Protein AF-A0A0X8D3V8-F1 (afdb_monomer)

Structure (mmCIF, N/CA/C/O backbone):
data_AF-A0A0X8D3V8-F1
#
_entry.id   AF-A0A0X8D3V8-F1
#
loop_
_atom_site.group_PDB
_atom_site.id
_atom_site.type_symbol
_atom_site.label_atom_id
_atom_site.label_alt_id
_atom_site.label_comp_id
_atom_site.label_asym_id
_atom_site.label_entity_id
_atom_site.label_seq_id
_atom_site.pdbx_PDB_ins_code
_atom_site.Cartn_x
_atom_site.Cartn_y
_atom_site.Cartn_z
_atom_site.occupancy
_atom_site.B_iso_or_equiv
_atom_site.auth_seq_id
_atom_site.auth_comp_id
_atom_site.auth_asym_id
_atom_site.auth_atom_id
_atom_site.pdbx_PDB_model_num
ATOM 1 N N . MET A 1 1 ? 23.976 -10.012 -50.013 1.00 53.53 1 MET A N 1
ATOM 2 C CA . MET A 1 1 ? 23.748 -9.109 -48.867 1.00 53.53 1 MET A CA 1
ATOM 3 C C . MET A 1 1 ? 24.369 -9.794 -47.676 1.00 53.53 1 MET A C 1
ATOM 5 O O . MET A 1 1 ? 24.009 -10.936 -47.422 1.00 53.53 1 MET A O 1
ATOM 9 N N . ASP A 1 2 ? 25.338 -9.154 -47.035 1.00 79.25 2 ASP A N 1
ATOM 10 C CA . ASP A 1 2 ? 26.117 -9.790 -45.971 1.00 79.25 2 ASP A CA 1
ATOM 11 C C . ASP A 1 2 ? 25.277 -9.970 -44.706 1.00 79.25 2 ASP A C 1
ATOM 13 O O . ASP A 1 2 ? 24.522 -9.069 -44.328 1.00 79.25 2 ASP A O 1
ATOM 17 N N . SER A 1 3 ? 25.405 -11.138 -44.074 1.00 85.75 3 SER A N 1
ATOM 18 C CA . SER A 1 3 ? 24.844 -11.406 -42.751 1.00 85.75 3 SER A CA 1
ATOM 19 C C . SER A 1 3 ? 25.496 -10.490 -41.716 1.00 85.75 3 SER A C 1
ATOM 21 O O . SER A 1 3 ? 26.708 -10.280 -41.749 1.00 85.75 3 SER A O 1
ATOM 23 N N . ARG A 1 4 ? 24.702 -9.927 -40.803 1.00 94.00 4 ARG A N 1
ATOM 24 C CA . ARG A 1 4 ? 25.177 -9.012 -39.757 1.00 94.00 4 ARG A CA 1
ATOM 25 C C . ARG A 1 4 ? 24.665 -9.447 -38.399 1.00 94.00 4 ARG A C 1
ATOM 27 O O . ARG A 1 4 ? 23.502 -9.822 -38.277 1.00 94.00 4 ARG A O 1
ATOM 34 N N . ILE A 1 5 ? 25.509 -9.330 -37.383 1.00 95.00 5 ILE A N 1
ATOM 35 C CA . ILE A 1 5 ? 25.104 -9.556 -35.998 1.00 95.00 5 ILE A CA 1
ATOM 36 C C . ILE A 1 5 ? 24.527 -8.254 -35.452 1.00 95.00 5 ILE A C 1
ATOM 38 O O . ILE A 1 5 ? 25.140 -7.195 -35.577 1.00 95.00 5 ILE A O 1
ATOM 42 N N . ILE A 1 6 ? 23.340 -8.321 -34.864 1.00 95.25 6 ILE A N 1
ATOM 43 C CA . ILE A 1 6 ? 22.681 -7.192 -34.209 1.00 95.25 6 ILE A CA 1
ATOM 44 C C . ILE A 1 6 ? 22.358 -7.546 -32.762 1.00 95.25 6 ILE A C 1
ATOM 46 O O . ILE A 1 6 ? 22.191 -8.717 -32.419 1.00 95.25 6 ILE A O 1
ATOM 50 N N . ALA A 1 7 ? 22.244 -6.517 -31.932 1.00 95.50 7 ALA A N 1
ATOM 51 C CA . ALA A 1 7 ? 21.880 -6.631 -30.532 1.00 95.50 7 ALA A CA 1
ATOM 52 C C . ALA A 1 7 ? 20.591 -5.849 -30.259 1.00 95.50 7 ALA A C 1
ATOM 54 O O . ALA A 1 7 ? 20.539 -4.640 -30.482 1.00 95.50 7 ALA A O 1
ATOM 55 N N . GLY A 1 8 ? 19.552 -6.534 -29.786 1.00 95.31 8 GLY A N 1
ATOM 56 C CA . GLY A 1 8 ? 18.352 -5.915 -29.226 1.00 95.31 8 GLY A CA 1
ATOM 57 C C . GLY A 1 8 ? 18.512 -5.743 -27.721 1.00 95.31 8 GLY A C 1
ATOM 58 O O . GLY A 1 8 ? 18.955 -6.672 -27.053 1.00 95.31 8 GLY A O 1
ATOM 59 N N . VAL A 1 9 ? 18.175 -4.567 -27.203 1.00 94.12 9 VAL A N 1
ATOM 60 C CA . VAL A 1 9 ? 18.289 -4.203 -25.789 1.00 94.12 9 VAL A CA 1
ATOM 61 C C . VAL A 1 9 ? 16.927 -3.730 -25.294 1.00 94.12 9 VAL A C 1
ATOM 63 O O . VAL A 1 9 ? 16.409 -2.721 -25.781 1.00 94.12 9 VAL A O 1
ATOM 66 N N . ASP A 1 10 ? 16.372 -4.438 -24.316 1.00 93.31 10 ASP A N 1
ATOM 67 C CA . ASP A 1 10 ? 15.182 -4.017 -23.581 1.00 93.31 10 ASP A CA 1
ATOM 68 C C . ASP A 1 10 ? 15.574 -3.532 -22.185 1.00 93.31 10 ASP A C 1
ATOM 70 O O . ASP A 1 10 ? 16.117 -4.277 -21.369 1.00 93.31 10 ASP A O 1
ATOM 74 N N . ILE A 1 11 ? 15.308 -2.259 -21.910 1.00 91.38 11 ILE A N 1
ATOM 75 C CA . ILE A 1 11 ? 15.468 -1.675 -20.585 1.00 91.38 11 ILE A CA 1
ATOM 76 C C . ILE A 1 11 ? 14.115 -1.747 -19.873 1.00 91.38 11 ILE A C 1
ATOM 78 O O . ILE A 1 11 ? 13.228 -0.917 -20.084 1.00 91.38 11 ILE A O 1
ATOM 82 N N . GLY A 1 12 ? 13.946 -2.734 -19.001 1.00 89.19 12 GLY A N 1
ATOM 83 C CA . GLY A 1 12 ? 12.824 -2.852 -18.076 1.00 89.19 12 GLY A CA 1
ATOM 84 C C . GLY A 1 12 ? 13.051 -2.085 -16.769 1.00 89.19 12 GLY A C 1
ATOM 85 O O . GLY A 1 12 ? 14.141 -1.586 -16.490 1.00 89.19 12 GLY A O 1
ATOM 86 N N . ASN A 1 13 ? 12.009 -1.998 -15.936 1.00 84.31 13 ASN A N 1
ATOM 87 C CA . ASN A 1 13 ? 12.118 -1.395 -14.599 1.00 84.31 13 ASN A CA 1
ATOM 88 C C . ASN A 1 13 ? 12.992 -2.243 -13.661 1.00 84.31 13 ASN A C 1
ATOM 90 O O . ASN A 1 13 ? 13.690 -1.704 -12.808 1.00 84.31 13 ASN A O 1
ATOM 94 N N . SER A 1 14 ? 12.958 -3.568 -13.825 1.00 88.69 14 SER A N 1
ATOM 95 C CA . SER A 1 14 ? 13.659 -4.518 -12.953 1.00 88.69 14 SER A CA 1
ATOM 96 C C . SER A 1 14 ? 14.804 -5.238 -13.660 1.00 88.69 14 SER A C 1
ATOM 98 O O . SER A 1 14 ? 15.856 -5.431 -13.049 1.00 88.69 14 SER A O 1
ATOM 100 N N . SER A 1 15 ? 14.614 -5.618 -14.925 1.00 93.56 15 SER A N 1
ATOM 101 C CA . SER A 1 15 ? 15.608 -6.296 -15.758 1.00 93.56 15 SER A CA 1
ATOM 102 C C . SER A 1 15 ? 16.029 -5.436 -16.946 1.00 93.56 15 SER A C 1
ATOM 104 O O . SER A 1 15 ? 15.222 -4.729 -17.543 1.00 93.56 15 SER A O 1
ATOM 106 N N . THR A 1 16 ? 17.311 -5.499 -17.292 1.00 94.62 16 THR A N 1
ATOM 107 C CA . THR A 1 16 ? 17.832 -5.056 -18.586 1.00 94.62 16 THR A CA 1
ATOM 108 C C . THR A 1 16 ? 18.253 -6.295 -19.357 1.00 94.62 16 THR A C 1
ATOM 110 O O . THR A 1 16 ? 19.089 -7.066 -18.879 1.00 94.62 16 THR A O 1
ATOM 113 N N . GLU A 1 17 ? 17.664 -6.492 -20.527 1.00 96.25 17 GLU A N 1
ATOM 114 C CA . GLU A 1 17 ? 17.751 -7.727 -21.299 1.00 96.25 17 GLU A CA 1
ATOM 115 C C . GLU A 1 17 ? 18.405 -7.453 -22.649 1.00 96.25 17 GLU A C 1
ATOM 117 O O . GLU A 1 17 ? 18.145 -6.431 -23.286 1.00 96.25 17 GLU A O 1
ATOM 122 N N . VAL A 1 18 ? 19.279 -8.358 -23.082 1.00 96.56 18 VAL A N 1
ATOM 123 C CA . VAL A 1 18 ? 19.958 -8.276 -24.375 1.00 96.56 18 VAL A CA 1
ATOM 124 C C . VAL A 1 18 ? 19.774 -9.579 -25.131 1.00 96.56 18 VAL A C 1
ATOM 126 O O . VAL A 1 18 ? 20.032 -10.649 -24.584 1.00 96.56 18 VAL A O 1
ATOM 129 N N . ALA A 1 19 ? 19.392 -9.476 -26.403 1.00 97.50 19 ALA A N 1
ATOM 130 C CA . ALA A 1 19 ? 19.324 -10.588 -27.343 1.00 97.50 19 ALA A CA 1
ATOM 131 C C . ALA A 1 19 ? 20.231 -10.319 -28.551 1.00 97.50 19 ALA A C 1
ATOM 133 O O . ALA A 1 19 ? 20.159 -9.252 -29.165 1.00 97.50 19 ALA A O 1
ATOM 134 N N . LEU A 1 20 ? 21.071 -11.292 -28.904 1.00 97.44 20 LEU A N 1
ATOM 135 C CA . LEU A 1 20 ? 21.920 -11.260 -30.092 1.00 97.44 20 LEU A CA 1
ATOM 136 C C . LEU A 1 20 ? 21.321 -12.122 -31.198 1.00 97.44 20 LEU A C 1
ATOM 138 O O . LEU A 1 20 ? 20.915 -13.261 -30.963 1.00 97.44 20 LEU A O 1
ATOM 142 N N . ALA A 1 21 ? 21.312 -11.594 -32.418 1.00 97.06 21 ALA A N 1
ATOM 143 C CA . ALA A 1 21 ? 20.846 -12.321 -33.590 1.00 97.06 21 ALA A CA 1
ATOM 144 C C . ALA A 1 21 ? 21.717 -12.042 -34.817 1.00 97.06 21 ALA A C 1
ATOM 146 O O . ALA A 1 21 ? 22.156 -10.913 -35.037 1.00 97.06 21 ALA A O 1
ATOM 147 N N . CYS A 1 22 ? 21.926 -13.063 -35.644 1.00 96.00 22 CYS A N 1
ATOM 148 C CA . CYS A 1 22 ? 22.491 -12.933 -36.978 1.00 96.00 22 CYS A CA 1
ATOM 149 C C . CYS A 1 22 ? 21.353 -12.733 -37.986 1.00 96.00 22 CYS A C 1
ATOM 151 O O . CYS A 1 22 ? 20.442 -13.555 -38.092 1.00 96.00 22 CYS A O 1
ATOM 153 N N . VAL A 1 23 ? 21.383 -11.624 -38.722 1.00 94.44 23 VAL A N 1
ATOM 154 C CA . VAL A 1 23 ? 20.349 -11.250 -39.690 1.00 94.44 23 VAL A CA 1
ATOM 155 C C . VAL A 1 23 ? 20.956 -11.193 -41.083 1.00 94.44 23 VAL A C 1
ATOM 157 O O . VAL A 1 23 ? 21.897 -10.440 -41.334 1.00 94.44 23 VAL A O 1
ATOM 160 N N . GLY A 1 24 ? 20.405 -11.974 -42.010 1.00 92.56 24 GLY A N 1
ATOM 161 C CA . GLY A 1 24 ? 20.883 -12.048 -43.389 1.00 92.56 24 GLY A CA 1
ATOM 162 C C . GLY A 1 24 ? 19.978 -12.902 -44.272 1.00 92.56 24 GLY A C 1
ATOM 163 O O . GLY A 1 24 ? 19.309 -13.814 -43.797 1.00 92.56 24 GLY A O 1
ATOM 164 N N . ASN A 1 25 ? 19.935 -12.603 -45.576 1.00 86.00 25 ASN A N 1
ATOM 165 C CA . ASN A 1 25 ? 19.194 -13.384 -46.582 1.00 86.00 25 ASN A CA 1
ATOM 166 C C . ASN A 1 25 ? 17.716 -13.665 -46.223 1.00 86.00 25 ASN A C 1
ATOM 168 O O . ASN A 1 25 ? 17.200 -14.751 -46.480 1.00 86.00 25 ASN A O 1
ATOM 172 N N . GLY A 1 26 ? 17.039 -12.690 -45.601 1.00 87.25 26 GLY A N 1
ATOM 173 C CA . GLY A 1 26 ? 15.638 -12.818 -45.177 1.00 87.25 26 GLY A CA 1
ATOM 174 C C . GLY A 1 26 ? 15.412 -13.761 -43.989 1.00 87.25 26 GLY A C 1
ATOM 175 O O . GLY A 1 26 ? 14.271 -14.120 -43.715 1.00 87.25 26 GLY A O 1
ATOM 176 N N . ARG A 1 27 ? 16.477 -14.175 -43.292 1.00 92.50 27 ARG A N 1
ATOM 177 C CA . ARG A 1 27 ? 16.428 -15.018 -42.095 1.00 92.50 27 ARG A CA 1
ATOM 178 C C . ARG A 1 27 ? 17.007 -14.284 -40.889 1.00 92.50 27 ARG A C 1
ATOM 180 O O . ARG A 1 27 ? 17.892 -13.439 -41.024 1.00 92.50 27 ARG A O 1
ATOM 187 N N . VAL A 1 28 ? 16.485 -14.641 -39.721 1.00 94.31 28 VAL A N 1
ATOM 188 C CA . VAL A 1 28 ? 16.973 -14.209 -38.411 1.00 94.31 28 VAL A CA 1
ATOM 189 C C . VAL A 1 28 ? 17.338 -15.468 -37.642 1.00 94.31 28 VAL A C 1
ATOM 191 O O . VAL A 1 28 ? 16.493 -16.340 -37.448 1.00 94.31 28 VAL A O 1
ATOM 194 N N . GLU A 1 29 ? 18.594 -15.569 -37.238 1.00 95.69 29 GLU A N 1
ATOM 195 C CA . GLU A 1 29 ? 19.102 -16.642 -36.393 1.00 95.69 29 GLU A CA 1
ATOM 196 C C . GLU A 1 29 ? 19.416 -16.067 -35.014 1.00 95.69 29 GLU A C 1
ATOM 198 O O . GLU A 1 29 ? 20.225 -15.150 -34.883 1.00 95.69 29 GLU A O 1
ATOM 203 N N . PHE A 1 30 ? 18.745 -16.578 -33.986 1.00 97.19 30 PHE A N 1
ATOM 204 C CA . PHE A 1 30 ? 19.018 -16.205 -32.604 1.00 97.19 30 PHE A CA 1
ATOM 205 C C . PHE A 1 30 ? 20.333 -16.842 -32.142 1.00 97.19 30 PHE A C 1
ATOM 207 O O . PHE A 1 30 ? 20.524 -18.043 -32.320 1.00 97.19 30 PHE A O 1
ATOM 214 N N . LEU A 1 31 ? 21.218 -16.046 -31.542 1.00 96.81 31 LEU A N 1
ATOM 215 C CA . LEU A 1 31 ? 22.541 -16.494 -31.100 1.00 96.81 31 LEU A CA 1
ATOM 216 C C . LEU A 1 31 ? 22.583 -16.712 -29.587 1.00 96.81 31 LEU A C 1
ATOM 218 O O . LEU A 1 31 ? 22.981 -17.774 -29.117 1.00 96.81 31 LEU A O 1
ATOM 222 N N . SER A 1 32 ? 22.179 -15.704 -28.816 1.00 98.00 32 SER A N 1
ATOM 223 C CA . SER A 1 32 ? 22.211 -15.747 -27.354 1.00 98.00 32 SER A CA 1
ATOM 224 C C . SER A 1 32 ? 21.320 -14.670 -26.741 1.00 98.00 32 SER A C 1
ATOM 226 O O . SER A 1 32 ? 20.931 -13.702 -27.398 1.00 98.00 32 SER A O 1
ATOM 228 N N . GLN A 1 33 ? 21.030 -14.824 -25.450 1.00 97.44 33 GLN A N 1
ATOM 229 C CA . GLN A 1 33 ? 20.419 -13.785 -24.629 1.00 97.44 33 GLN A CA 1
ATOM 230 C C . GLN A 1 33 ? 21.048 -13.754 -23.244 1.00 97.44 33 GLN A C 1
ATOM 232 O O . GLN A 1 33 ? 21.534 -14.775 -22.753 1.00 97.44 33 GLN A O 1
ATOM 237 N N . TYR A 1 34 ? 20.975 -12.597 -22.598 1.00 97.94 34 TYR A N 1
ATOM 238 C CA . TYR A 1 34 ? 21.321 -12.452 -21.194 1.00 97.94 34 TYR A CA 1
ATOM 239 C C . TYR A 1 34 ? 20.512 -11.328 -20.551 1.00 97.94 34 TYR A C 1
ATOM 241 O O . TYR A 1 34 ? 20.150 -10.359 -21.220 1.00 97.94 34 TYR A O 1
ATOM 249 N N . LEU A 1 35 ? 20.262 -11.437 -19.247 1.00 97.44 35 LEU A N 1
ATOM 250 C CA . LEU A 1 35 ? 19.603 -10.393 -18.471 1.00 97.44 35 LEU A CA 1
ATOM 251 C C . LEU A 1 35 ? 20.392 -10.059 -17.214 1.00 97.44 35 LEU A C 1
ATOM 253 O O . LEU A 1 35 ? 21.024 -10.918 -16.602 1.00 97.44 35 LEU A O 1
ATOM 257 N N . VAL A 1 36 ? 20.316 -8.798 -16.811 1.00 96.81 36 VAL A N 1
ATOM 258 C CA . VAL A 1 36 ? 20.853 -8.300 -15.543 1.00 96.81 36 VAL A CA 1
ATOM 259 C C . VAL A 1 36 ? 19.797 -7.468 -14.831 1.00 96.81 36 VAL A C 1
ATOM 261 O O . VAL A 1 36 ? 18.831 -7.020 -15.445 1.00 96.81 36 VAL A O 1
ATOM 264 N N . LYS A 1 37 ? 19.990 -7.215 -13.534 1.00 96.12 37 LYS A N 1
ATOM 265 C CA . LYS A 1 37 ? 19.180 -6.226 -12.816 1.00 96.12 37 LYS A CA 1
ATOM 266 C C . LYS A 1 37 ? 19.393 -4.838 -13.433 1.00 96.12 37 LYS A C 1
ATOM 268 O O . LYS A 1 37 ? 20.539 -4.444 -13.656 1.00 96.12 37 LYS A O 1
ATOM 273 N N . THR A 1 38 ? 18.313 -4.098 -13.681 1.00 92.31 38 THR A N 1
ATOM 274 C CA . THR A 1 38 ? 18.389 -2.718 -14.179 1.00 92.31 38 THR A CA 1
ATOM 275 C C . THR A 1 38 ? 19.148 -1.843 -13.187 1.00 92.31 38 THR A C 1
ATOM 277 O O . THR A 1 38 ? 18.929 -1.898 -11.975 1.00 92.31 38 THR A O 1
ATOM 280 N N . THR A 1 39 ? 20.073 -1.044 -13.709 1.00 91.81 39 THR A N 1
ATOM 281 C CA . THR A 1 39 ? 20.900 -0.127 -12.927 1.00 91.81 39 THR A CA 1
ATOM 282 C C . THR A 1 39 ? 20.298 1.270 -12.961 1.00 91.81 39 THR A C 1
ATOM 284 O O . THR A 1 39 ? 20.226 1.877 -14.026 1.00 91.81 39 THR A O 1
ATOM 287 N N . GLY A 1 40 ? 19.874 1.779 -11.804 1.00 87.69 40 GLY A N 1
ATOM 288 C CA . GLY A 1 40 ? 19.155 3.054 -11.699 1.00 87.69 40 GLY A CA 1
ATOM 289 C C . GLY A 1 40 ? 17.722 2.979 -12.235 1.00 87.69 40 GLY A C 1
ATOM 290 O O . GLY A 1 40 ? 17.157 1.896 -12.389 1.00 87.69 40 GLY A O 1
ATOM 291 N N . VAL A 1 41 ? 17.121 4.138 -12.502 1.00 85.19 41 VAL A N 1
ATOM 292 C CA . VAL A 1 41 ? 15.750 4.237 -13.025 1.00 85.19 41 VAL A CA 1
ATOM 293 C C . VAL A 1 41 ? 15.740 3.999 -14.537 1.00 85.19 41 VAL A C 1
ATOM 295 O O . VAL A 1 41 ? 16.661 4.388 -15.252 1.00 85.19 41 VAL A O 1
ATOM 298 N N . LYS A 1 42 ? 14.702 3.332 -15.046 1.00 85.00 42 LYS A N 1
ATOM 299 C CA . LYS A 1 42 ? 14.529 3.061 -16.480 1.00 85.00 42 LYS A CA 1
ATOM 300 C C . LYS A 1 42 ? 14.568 4.360 -17.301 1.00 85.00 42 LYS A C 1
ATOM 302 O O . LYS A 1 42 ? 13.876 5.321 -16.994 1.00 85.00 42 LYS A O 1
ATOM 307 N N . GLY A 1 43 ? 15.360 4.387 -18.367 1.00 81.56 43 GLY A N 1
ATOM 308 C CA . GLY A 1 43 ? 15.531 5.559 -19.227 1.00 81.56 43 GLY A CA 1
ATOM 309 C C . GLY A 1 43 ? 16.568 6.579 -18.735 1.00 81.56 43 GLY A C 1
ATOM 310 O O . GLY A 1 43 ? 16.711 7.626 -19.371 1.00 81.56 43 GLY A O 1
ATOM 311 N N . THR A 1 44 ? 17.316 6.300 -17.660 1.00 84.12 44 THR A N 1
ATOM 312 C CA . THR A 1 44 ? 18.428 7.153 -17.200 1.00 84.12 44 THR A CA 1
ATOM 313 C C . THR A 1 44 ? 19.786 6.644 -17.688 1.00 84.12 44 THR A C 1
ATOM 315 O O . THR A 1 44 ? 19.951 5.506 -18.134 1.00 84.12 44 THR A O 1
ATOM 318 N N . VAL A 1 45 ? 20.806 7.506 -17.615 1.00 87.19 45 VAL A N 1
ATOM 319 C CA . VAL A 1 45 ? 22.183 7.160 -18.017 1.00 87.19 45 VAL A CA 1
ATOM 320 C C . VAL A 1 45 ? 22.795 6.048 -17.162 1.00 87.19 45 VAL A C 1
ATOM 322 O O . VAL A 1 45 ? 23.722 5.377 -17.617 1.00 87.19 45 VAL A O 1
ATOM 325 N N . ASP A 1 46 ? 22.249 5.797 -15.973 1.00 89.06 46 ASP A N 1
ATOM 326 C CA . ASP A 1 46 ? 22.690 4.715 -15.094 1.00 89.06 46 ASP A CA 1
ATOM 327 C C . ASP A 1 46 ? 22.467 3.344 -15.735 1.00 89.06 46 ASP A C 1
ATOM 329 O O . ASP A 1 46 ? 23.241 2.415 -15.488 1.00 89.06 46 ASP A O 1
ATOM 333 N N . ASN A 1 47 ? 21.472 3.215 -16.624 1.00 90.62 47 ASN A N 1
ATOM 334 C CA . ASN A 1 47 ? 21.164 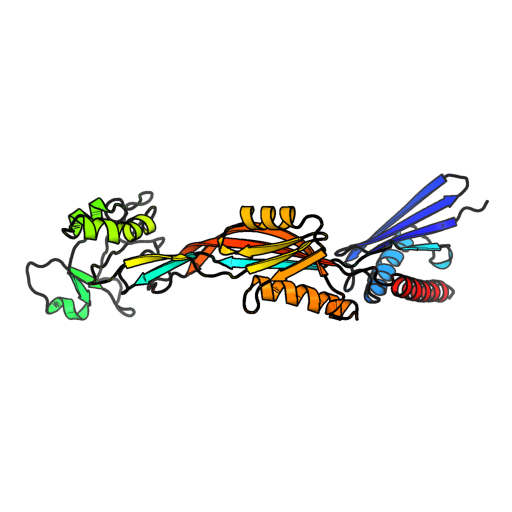1.957 -17.306 1.00 90.62 47 ASN A CA 1
ATOM 335 C C . ASN A 1 47 ? 22.323 1.472 -18.191 1.00 90.62 47 ASN A C 1
ATOM 337 O O . ASN A 1 47 ? 22.432 0.278 -18.460 1.00 90.62 47 ASN A O 1
ATOM 341 N N . VAL A 1 48 ? 23.229 2.365 -18.612 1.00 91.81 48 VAL A N 1
ATOM 342 C CA . VAL A 1 48 ? 24.386 2.020 -19.458 1.00 91.81 48 VAL A CA 1
ATOM 343 C C . VAL A 1 48 ? 25.259 0.944 -18.809 1.00 91.81 48 VAL A C 1
ATOM 345 O O . VAL A 1 48 ? 25.807 0.101 -19.519 1.00 91.81 48 VAL A O 1
ATOM 348 N N . LEU A 1 49 ? 25.372 0.927 -17.476 1.00 92.50 49 LEU A N 1
ATOM 349 C CA . LEU A 1 49 ? 26.142 -0.100 -16.772 1.00 92.50 49 LEU A CA 1
ATOM 350 C C . LEU A 1 49 ? 25.519 -1.493 -16.949 1.00 92.50 49 LEU A C 1
ATOM 352 O O . LEU A 1 49 ? 26.236 -2.429 -17.309 1.00 92.50 49 LEU A O 1
ATOM 356 N N . GLY A 1 50 ? 24.201 -1.605 -16.757 1.00 93.62 50 GLY A N 1
ATOM 357 C CA . GLY A 1 50 ? 23.443 -2.836 -16.966 1.00 93.62 50 GLY A CA 1
ATOM 358 C C . GLY A 1 50 ? 23.482 -3.301 -18.422 1.00 93.62 50 GLY A C 1
ATOM 359 O O . GLY A 1 50 ? 23.832 -4.450 -18.685 1.00 93.62 50 GLY A O 1
ATOM 360 N N . ILE A 1 51 ? 23.252 -2.394 -19.379 1.00 93.75 51 ILE A N 1
ATOM 361 C CA . ILE A 1 51 ? 23.342 -2.695 -20.821 1.00 93.75 51 ILE A CA 1
ATOM 362 C C . ILE A 1 51 ? 24.718 -3.274 -21.160 1.00 93.75 51 ILE A C 1
ATOM 364 O O . ILE A 1 51 ? 24.824 -4.295 -21.837 1.00 93.75 51 ILE A O 1
ATOM 368 N N . ARG A 1 52 ? 25.787 -2.647 -20.656 1.00 93.56 52 ARG A N 1
ATOM 369 C CA . ARG A 1 52 ? 27.165 -3.081 -20.897 1.00 93.56 52 ARG A CA 1
ATOM 370 C C . ARG A 1 52 ? 27.423 -4.490 -20.372 1.00 93.56 52 ARG A C 1
ATOM 372 O O . ARG A 1 52 ? 28.086 -5.281 -21.039 1.00 93.56 52 ARG A O 1
ATOM 379 N N . GLN A 1 53 ? 26.942 -4.780 -19.166 1.00 94.12 53 GLN A N 1
ATOM 380 C CA . GLN A 1 53 ? 27.110 -6.086 -18.545 1.00 94.12 53 GLN A CA 1
ATOM 381 C C . GLN A 1 53 ? 26.321 -7.156 -19.304 1.00 94.12 53 GLN A C 1
ATOM 383 O O . GLN A 1 53 ? 26.909 -8.156 -19.700 1.00 94.12 53 GLN A O 1
ATOM 388 N N . ALA A 1 54 ? 25.038 -6.919 -19.586 1.00 95.25 54 ALA A N 1
ATOM 389 C CA . ALA A 1 54 ? 24.203 -7.865 -20.321 1.00 95.25 54 ALA A CA 1
ATOM 390 C C . ALA A 1 54 ? 24.748 -8.150 -21.727 1.00 95.25 54 ALA A C 1
ATOM 392 O O . ALA A 1 54 ? 24.834 -9.306 -22.134 1.00 95.25 54 ALA A O 1
ATOM 393 N N . LEU A 1 55 ? 25.203 -7.114 -22.439 1.00 94.50 55 LEU A N 1
ATOM 394 C CA . LEU A 1 55 ? 25.809 -7.274 -23.759 1.00 94.50 55 LEU A CA 1
ATOM 395 C C . LEU A 1 55 ? 27.103 -8.094 -23.704 1.00 94.50 55 LEU A C 1
ATOM 397 O O . LEU A 1 55 ? 27.349 -8.901 -24.596 1.00 94.50 55 LEU A O 1
ATOM 401 N N . LYS A 1 56 ? 27.918 -7.916 -22.657 1.00 93.69 56 LYS A N 1
ATOM 402 C CA . LYS A 1 56 ? 29.157 -8.680 -22.469 1.00 93.69 56 LYS A CA 1
ATOM 403 C C . LYS A 1 56 ? 28.904 -10.162 -22.256 1.00 93.69 56 LYS A C 1
ATOM 405 O O . LYS A 1 56 ? 29.564 -10.977 -22.895 1.00 93.69 56 LYS A O 1
ATOM 410 N N . GLU A 1 57 ? 27.963 -10.497 -21.388 1.00 96.19 57 GLU A N 1
ATOM 411 C CA . GLU A 1 57 ? 27.623 -11.890 -21.109 1.00 96.19 57 GLU A CA 1
ATOM 412 C C . GLU A 1 57 ? 26.970 -12.550 -22.334 1.00 96.19 57 GLU A C 1
ATOM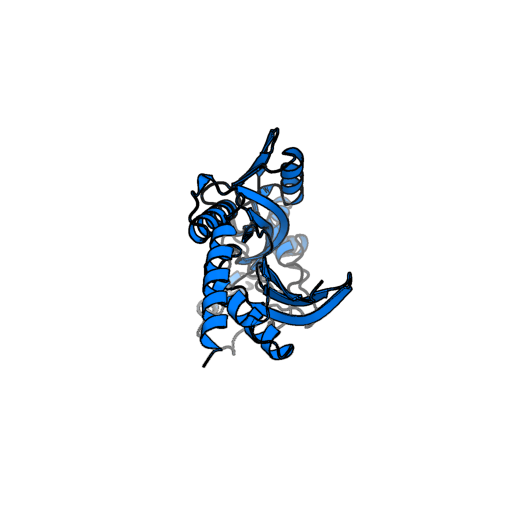 414 O O . GLU A 1 57 ? 27.384 -13.634 -22.743 1.00 96.19 57 GLU A O 1
ATOM 419 N N . ALA A 1 58 ? 26.043 -11.857 -23.008 1.00 96.00 58 ALA A N 1
ATOM 420 C CA . ALA A 1 58 ? 25.416 -12.360 -24.230 1.00 96.00 58 ALA A CA 1
ATOM 421 C C . ALA A 1 58 ? 26.445 -12.610 -25.351 1.00 96.00 58 ALA A C 1
ATOM 423 O O . ALA A 1 58 ? 26.416 -13.664 -25.992 1.00 96.00 58 ALA A O 1
ATOM 424 N N . ALA A 1 59 ? 27.385 -11.683 -25.567 1.00 94.31 59 ALA A N 1
ATOM 425 C CA . ALA A 1 59 ? 28.450 -11.839 -26.559 1.00 94.31 59 ALA A CA 1
ATOM 426 C C . ALA A 1 59 ? 29.386 -13.011 -26.219 1.00 94.31 59 ALA A C 1
ATOM 428 O O . ALA A 1 59 ? 29.704 -13.817 -27.094 1.00 94.31 59 ALA A O 1
ATOM 429 N N . GLY A 1 60 ? 29.751 -13.161 -24.940 1.00 94.44 60 GLY A N 1
ATOM 430 C CA . GLY A 1 60 ? 30.548 -14.288 -24.453 1.00 94.44 60 GLY A CA 1
ATOM 431 C C . GLY A 1 60 ? 29.874 -15.642 -24.688 1.00 94.44 60 GLY A C 1
ATOM 432 O O . GLY A 1 60 ? 30.526 -16.572 -25.154 1.00 94.44 60 GLY A O 1
ATOM 433 N N . MET A 1 61 ? 28.563 -15.741 -24.448 1.00 95.00 61 MET A N 1
ATOM 434 C CA . MET A 1 61 ? 27.785 -16.963 -24.703 1.00 95.00 61 MET A CA 1
ATOM 435 C C . MET A 1 61 ? 27.672 -17.306 -26.193 1.00 95.00 61 MET A C 1
ATOM 437 O O . MET A 1 61 ? 27.666 -18.482 -26.544 1.00 95.00 61 MET A O 1
ATOM 441 N N . ALA A 1 62 ? 27.591 -16.296 -27.064 1.00 93.88 62 ALA A N 1
ATOM 442 C CA . ALA A 1 62 ? 27.556 -16.487 -28.515 1.00 93.88 62 ALA A CA 1
ATOM 443 C C . ALA A 1 62 ? 28.948 -16.733 -29.130 1.00 93.88 62 ALA A C 1
ATOM 445 O O . ALA A 1 62 ? 29.037 -17.075 -30.306 1.00 93.88 62 ALA A O 1
ATOM 446 N N . GLY A 1 63 ? 30.031 -16.536 -28.367 1.00 93.56 63 GLY A N 1
ATOM 447 C CA . GLY A 1 63 ? 31.400 -16.595 -28.885 1.00 93.56 63 GLY A CA 1
ATOM 448 C C . GLY A 1 63 ? 31.727 -15.472 -29.878 1.00 93.56 63 GLY A C 1
ATOM 449 O O . GLY A 1 63 ? 32.574 -15.659 -30.745 1.00 93.56 63 GLY A O 1
ATOM 450 N N . VAL A 1 64 ? 31.047 -14.327 -29.770 1.00 90.75 64 VAL A N 1
ATOM 451 C CA . VAL A 1 64 ? 31.132 -13.198 -30.710 1.00 90.75 64 VAL A CA 1
ATOM 452 C C . VAL A 1 64 ? 31.918 -12.045 -30.084 1.00 90.75 64 VAL A C 1
ATOM 454 O O . VAL A 1 64 ? 31.708 -11.694 -28.922 1.00 90.75 64 VAL A O 1
ATOM 457 N N . SER A 1 65 ? 32.798 -11.404 -30.854 1.00 88.69 65 SER A N 1
ATOM 458 C CA . SER A 1 65 ? 33.458 -10.161 -30.448 1.00 88.69 65 SER A CA 1
ATOM 459 C C . SER A 1 65 ? 32.511 -8.963 -30.550 1.00 88.69 65 SER A C 1
ATOM 461 O O . SER A 1 65 ? 31.735 -8.829 -31.495 1.00 88.69 65 SER A O 1
ATOM 463 N N . PHE A 1 66 ? 32.655 -7.991 -29.646 1.00 85.81 66 PHE A N 1
ATOM 464 C CA . PHE A 1 66 ? 31.930 -6.718 -29.732 1.00 85.81 66 PHE A CA 1
ATOM 465 C C . PHE A 1 66 ? 32.123 -5.998 -31.071 1.00 85.81 66 PHE A C 1
ATOM 467 O O . PHE A 1 66 ? 31.209 -5.321 -31.523 1.00 85.81 66 PHE A O 1
ATOM 474 N N . SER A 1 67 ? 33.277 -6.150 -31.730 1.00 85.94 67 SER A N 1
ATOM 475 C CA . SER A 1 67 ? 33.531 -5.533 -33.040 1.00 85.94 67 SER A CA 1
ATOM 476 C C . SER A 1 67 ? 32.695 -6.122 -34.181 1.00 85.94 67 SER A C 1
ATOM 478 O O . SER A 1 67 ? 32.628 -5.519 -35.248 1.00 85.94 67 SER A O 1
ATOM 480 N N . GLU A 1 68 ? 32.105 -7.303 -33.986 1.00 89.25 68 GLU A N 1
ATOM 481 C CA . GLU A 1 68 ? 31.272 -7.995 -34.979 1.00 89.25 68 GLU A CA 1
ATOM 482 C C . GLU A 1 68 ? 29.790 -7.605 -34.874 1.00 89.25 68 GLU A C 1
ATOM 484 O O . GLU A 1 68 ? 29.021 -7.818 -35.813 1.00 89.25 68 GLU A O 1
ATOM 489 N N . ILE A 1 69 ? 29.383 -7.001 -33.751 1.00 91.19 69 ILE A N 1
ATOM 490 C CA . ILE A 1 69 ? 28.022 -6.502 -33.550 1.00 91.19 69 ILE A CA 1
ATOM 491 C C . ILE A 1 69 ? 27.874 -5.189 -34.332 1.00 91.19 69 ILE A C 1
ATOM 493 O O . ILE A 1 69 ? 28.450 -4.159 -33.989 1.00 91.19 69 ILE A O 1
ATOM 497 N N . ALA A 1 70 ? 27.086 -5.230 -35.403 1.00 91.12 70 ALA A N 1
ATOM 498 C CA . ALA A 1 70 ? 26.942 -4.142 -36.364 1.00 91.12 70 ALA A CA 1
ATOM 499 C C . ALA A 1 70 ? 26.000 -3.024 -35.893 1.00 91.12 70 ALA A C 1
ATOM 501 O O . ALA A 1 70 ? 26.119 -1.888 -36.351 1.00 91.12 70 ALA A O 1
ATOM 502 N N . ALA A 1 71 ? 25.030 -3.344 -35.032 1.00 89.94 71 ALA A N 1
ATOM 503 C CA . ALA A 1 71 ? 24.044 -2.384 -34.550 1.00 89.94 71 ALA A CA 1
ATOM 504 C C . ALA A 1 71 ? 23.461 -2.787 -33.192 1.00 89.94 71 ALA A C 1
ATOM 506 O O . ALA A 1 71 ? 23.276 -3.972 -32.907 1.00 89.94 71 ALA A O 1
ATOM 507 N N . LEU A 1 72 ? 23.121 -1.770 -32.400 1.00 91.06 72 LEU A N 1
ATOM 508 C CA . LEU A 1 72 ? 22.431 -1.878 -31.120 1.00 91.06 72 LEU A CA 1
ATOM 509 C C . LEU A 1 72 ? 21.052 -1.211 -31.259 1.00 91.06 72 LEU A C 1
ATOM 511 O O . LEU A 1 72 ? 20.969 -0.038 -31.628 1.00 91.06 72 LEU A O 1
ATOM 515 N N . TYR A 1 73 ? 19.982 -1.942 -30.968 1.00 91.06 73 TYR A N 1
ATOM 516 C CA . TYR A 1 73 ? 18.604 -1.455 -30.992 1.00 91.06 73 TYR A CA 1
ATOM 517 C C . TYR A 1 73 ? 18.078 -1.377 -29.564 1.00 91.06 73 TYR A C 1
ATOM 519 O O . TYR A 1 73 ? 17.930 -2.406 -28.916 1.00 91.06 73 TYR A O 1
ATOM 527 N N . LEU A 1 74 ? 17.804 -0.167 -29.078 1.00 89.44 74 LEU A N 1
ATOM 528 C CA . LEU A 1 74 ? 17.221 0.060 -27.753 1.00 89.44 74 LEU A CA 1
ATOM 529 C C . LEU A 1 74 ? 15.724 0.333 -27.892 1.00 89.44 74 LEU A C 1
ATOM 531 O O . LEU A 1 74 ? 15.309 1.046 -28.810 1.00 89.44 74 LEU A O 1
ATOM 535 N N . ASN A 1 75 ? 14.922 -0.184 -26.965 1.00 86.75 75 ASN A N 1
ATOM 536 C CA . ASN A 1 75 ? 13.513 0.179 -26.876 1.00 86.75 75 ASN A CA 1
ATOM 537 C C . ASN A 1 75 ? 13.311 1.625 -26.385 1.00 86.75 75 ASN A C 1
ATOM 539 O O . ASN A 1 75 ? 14.111 2.163 -25.617 1.00 86.75 75 ASN A O 1
ATOM 543 N N . ASP A 1 76 ? 12.210 2.251 -26.817 1.00 77.75 76 ASP A N 1
ATOM 544 C CA . ASP A 1 76 ? 11.781 3.545 -26.277 1.00 77.75 76 ASP A CA 1
ATOM 545 C C . ASP A 1 76 ? 11.037 3.315 -24.956 1.00 77.75 76 ASP A C 1
ATOM 547 O O . ASP A 1 76 ? 9.895 2.853 -24.910 1.00 77.75 76 ASP A O 1
ATOM 551 N N . ALA A 1 77 ? 11.751 3.556 -23.869 1.00 68.62 77 ALA A N 1
ATOM 552 C CA . ALA A 1 77 ? 11.388 3.201 -22.516 1.00 68.62 77 ALA A CA 1
ATOM 553 C C . ALA A 1 77 ? 10.934 4.446 -21.739 1.00 68.62 77 ALA A C 1
ATOM 555 O O . ALA A 1 77 ? 11.756 5.286 -21.378 1.00 68.62 77 ALA A O 1
ATOM 556 N N . VAL A 1 78 ? 9.638 4.551 -21.425 1.00 74.50 78 VAL A N 1
ATOM 557 C CA . VAL A 1 78 ? 9.146 5.560 -20.470 1.00 74.50 78 VAL A CA 1
ATOM 558 C C . VAL A 1 78 ? 9.386 5.042 -19.044 1.00 74.50 78 VAL A C 1
ATOM 560 O O . VAL A 1 78 ? 8.990 3.906 -18.758 1.00 74.50 78 VAL A O 1
ATOM 563 N N . PRO A 1 79 ? 10.033 5.817 -18.151 1.00 74.88 79 PRO A N 1
ATOM 564 C CA . PRO A 1 79 ? 10.143 5.442 -16.753 1.00 74.88 79 PRO A CA 1
ATOM 565 C C . PRO A 1 79 ? 8.773 5.428 -16.100 1.00 74.88 79 PRO A C 1
ATOM 567 O O . PRO A 1 79 ? 7.981 6.361 -16.246 1.00 74.88 79 PRO A O 1
ATOM 570 N N . VAL A 1 80 ? 8.543 4.370 -15.337 1.00 79.75 80 VAL A N 1
ATOM 571 C CA . VAL A 1 80 ? 7.345 4.194 -14.536 1.00 79.75 80 VAL A CA 1
ATOM 572 C C . VAL A 1 80 ? 7.791 3.817 -13.136 1.00 79.75 80 VAL A C 1
ATOM 574 O O . VAL A 1 80 ? 8.526 2.842 -12.971 1.00 79.75 80 VAL A O 1
ATOM 577 N N . ILE A 1 81 ? 7.346 4.583 -12.144 1.00 85.62 81 ILE A N 1
ATOM 578 C CA . ILE A 1 81 ? 7.559 4.281 -10.727 1.00 85.62 81 ILE A CA 1
ATOM 579 C C . ILE A 1 81 ? 6.186 4.032 -10.107 1.00 85.62 81 ILE A C 1
ATOM 581 O O . ILE A 1 81 ? 5.206 4.686 -10.467 1.00 85.62 81 ILE A O 1
ATOM 585 N N . GLY A 1 82 ? 6.111 3.049 -9.219 1.00 89.25 82 GLY A N 1
ATOM 586 C CA . GLY A 1 82 ? 4.918 2.763 -8.438 1.00 89.25 82 GLY A CA 1
ATOM 587 C C . GLY A 1 82 ? 5.232 2.810 -6.953 1.00 89.25 82 GLY A C 1
ATOM 588 O O . GLY A 1 82 ? 6.369 2.549 -6.562 1.00 89.25 82 GLY A O 1
ATOM 589 N N . ASP A 1 83 ? 4.229 3.155 -6.158 1.00 91.81 83 ASP A N 1
ATOM 590 C CA . ASP A 1 83 ? 4.292 3.129 -4.698 1.00 91.81 83 ASP A CA 1
ATOM 591 C C . ASP A 1 83 ? 2.914 2.772 -4.128 1.00 91.81 83 ASP A C 1
ATOM 593 O O . ASP A 1 83 ? 1.912 2.785 -4.857 1.00 91.81 83 ASP A O 1
ATOM 597 N N . LEU A 1 84 ? 2.885 2.415 -2.847 1.00 93.00 84 LEU A N 1
ATOM 598 C CA . LEU A 1 84 ? 1.700 1.985 -2.118 1.00 93.00 84 LEU A CA 1
ATOM 599 C C . LEU A 1 84 ? 1.549 2.806 -0.835 1.00 93.00 84 LEU A C 1
ATOM 601 O O . LEU A 1 84 ? 2.472 2.899 -0.030 1.00 93.00 84 LEU A O 1
ATOM 605 N N . ALA A 1 85 ? 0.345 3.314 -0.607 1.00 92.38 85 ALA A N 1
ATOM 606 C CA . ALA A 1 85 ? -0.086 3.868 0.664 1.00 92.38 85 ALA A CA 1
ATOM 607 C C . ALA A 1 85 ? -1.263 3.065 1.201 1.00 92.38 85 ALA A C 1
ATOM 609 O O . ALA A 1 85 ? -1.986 2.402 0.457 1.00 92.38 85 ALA A O 1
ATOM 610 N N . MET A 1 86 ? -1.465 3.138 2.507 1.00 89.88 86 MET A N 1
ATOM 611 C CA . MET A 1 86 ? -2.601 2.525 3.166 1.00 89.88 86 MET A CA 1
ATOM 612 C C . MET A 1 86 ? -3.088 3.477 4.247 1.00 89.88 86 MET A C 1
ATOM 614 O O . MET A 1 86 ? -2.285 3.945 5.052 1.00 89.88 86 MET A O 1
ATOM 618 N N . ASP A 1 87 ? -4.386 3.756 4.244 1.00 89.62 87 ASP A N 1
ATOM 619 C CA . ASP A 1 87 ? -5.028 4.597 5.247 1.00 89.62 87 ASP A CA 1
ATOM 620 C C . ASP A 1 87 ? -6.078 3.797 6.012 1.00 89.62 87 ASP A C 1
ATOM 622 O O . ASP A 1 87 ? -6.886 3.068 5.433 1.00 89.62 87 ASP A O 1
ATOM 626 N N . VAL A 1 88 ? -6.049 3.941 7.332 1.00 88.44 88 VAL A N 1
ATOM 627 C CA . VAL A 1 88 ? -7.037 3.366 8.243 1.00 88.44 88 VAL A CA 1
ATOM 628 C C . VAL A 1 88 ? -8.232 4.321 8.302 1.00 88.44 88 VAL A C 1
ATOM 630 O O . VAL A 1 88 ? -8.055 5.514 8.536 1.00 88.44 88 VAL A O 1
ATOM 633 N N . ILE A 1 89 ? -9.446 3.809 8.092 1.00 90.06 89 ILE A N 1
ATOM 634 C CA . ILE A 1 89 ? -10.681 4.616 8.051 1.00 90.06 89 ILE A CA 1
ATOM 635 C C . ILE A 1 89 ? -11.597 4.377 9.257 1.00 90.06 89 ILE A C 1
ATOM 637 O O . ILE A 1 89 ? -12.621 5.054 9.394 1.00 90.06 89 ILE A O 1
ATOM 641 N N . SER A 1 90 ? -11.251 3.428 10.128 1.00 87.19 90 SER A N 1
ATOM 642 C CA . SER A 1 90 ? -11.932 3.156 11.395 1.00 87.19 90 SER A CA 1
ATOM 643 C C . SER A 1 90 ? -10.938 3.003 12.538 1.00 87.19 90 SER A C 1
ATOM 645 O O . SER A 1 90 ? -9.799 2.604 12.334 1.00 87.19 90 SER A O 1
ATOM 647 N N . GLU A 1 91 ? -11.364 3.315 13.753 1.00 87.12 91 GLU A N 1
ATOM 648 C CA . GLU A 1 91 ? -10.595 2.996 14.948 1.00 87.12 91 GLU A CA 1
ATOM 649 C C . GLU A 1 91 ? -11.495 2.469 16.058 1.00 87.12 91 GLU A C 1
ATOM 651 O O . GLU A 1 91 ? -12.622 2.944 16.250 1.00 87.12 91 GLU A O 1
ATOM 656 N N . THR A 1 92 ? -10.946 1.531 16.824 1.00 83.56 92 THR A N 1
ATOM 657 C CA . THR A 1 92 ? -11.507 1.055 18.082 1.00 83.56 92 THR A CA 1
ATOM 658 C C . THR A 1 92 ? -10.789 1.720 19.252 1.00 83.56 92 THR A C 1
ATOM 660 O O . THR A 1 92 ? -9.557 1.735 19.329 1.00 83.56 92 THR A O 1
ATOM 663 N N . VAL A 1 93 ? -11.568 2.250 20.193 1.00 83.56 93 VAL A N 1
ATOM 664 C CA . VAL A 1 93 ? -11.071 2.877 21.422 1.00 83.56 93 VAL A CA 1
ATOM 665 C C . VAL A 1 93 ? -11.720 2.209 22.629 1.00 83.56 93 VAL A C 1
ATOM 667 O O . VAL A 1 93 ? -12.944 2.092 22.680 1.00 83.56 93 VAL A O 1
ATOM 670 N N . ILE A 1 94 ? -10.906 1.812 23.607 1.00 78.88 94 ILE A N 1
ATOM 671 C CA . ILE A 1 94 ? -11.350 1.378 24.936 1.00 78.88 94 ILE A CA 1
ATOM 672 C C . ILE A 1 94 ? -11.237 2.581 25.873 1.00 78.88 94 ILE A C 1
ATOM 674 O O . ILE A 1 94 ? -10.144 3.101 26.101 1.00 78.88 94 ILE A O 1
ATOM 678 N N . THR A 1 95 ? -12.354 3.035 26.436 1.00 80.31 95 THR A N 1
ATOM 679 C CA . THR A 1 95 ? -12.339 4.084 27.465 1.00 80.31 95 THR A CA 1
ATOM 680 C C . THR A 1 95 ? -12.313 3.477 28.867 1.00 80.31 95 THR A C 1
ATOM 682 O O 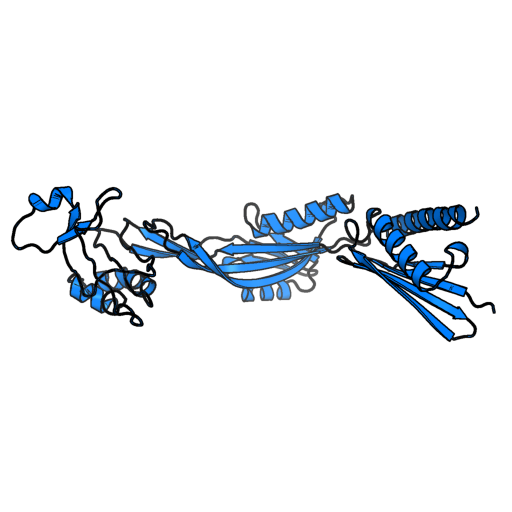. THR A 1 95 ? -12.826 2.379 29.102 1.00 80.31 95 THR A O 1
ATOM 685 N N . GLU A 1 96 ? -11.686 4.198 29.802 1.00 77.62 96 GLU A N 1
ATOM 686 C CA . GLU A 1 96 ? -11.612 3.859 31.234 1.00 77.62 96 GLU A CA 1
ATOM 687 C C . GLU A 1 96 ? -11.099 2.447 31.541 1.00 77.62 96 GLU A C 1
ATOM 689 O O . GLU A 1 96 ? -11.476 1.871 32.560 1.00 77.62 96 GLU A O 1
ATOM 694 N N . SER A 1 97 ? -10.244 1.873 30.685 1.00 75.38 97 SER A N 1
ATOM 695 C CA . SER A 1 97 ? -9.687 0.539 30.938 1.00 75.38 97 SER A CA 1
ATOM 696 C C . SER A 1 97 ? -10.775 -0.534 31.130 1.00 75.38 97 SER A C 1
ATOM 698 O O . SER A 1 97 ? -10.591 -1.510 31.852 1.00 75.38 97 SER A O 1
ATOM 700 N N . SER A 1 98 ? -11.936 -0.338 30.498 1.00 74.44 98 SER A N 1
ATOM 701 C CA . SER A 1 98 ? -13.169 -1.094 30.759 1.00 74.44 98 SER A CA 1
ATOM 702 C C . SER A 1 98 ? -13.154 -2.551 30.281 1.00 74.44 98 SER A C 1
ATOM 704 O O . SER A 1 98 ? -14.047 -3.330 30.623 1.00 74.44 98 SER A O 1
ATOM 706 N N . MET A 1 99 ? -12.137 -2.955 29.518 1.00 77.56 99 MET A N 1
ATOM 707 C CA . MET A 1 99 ? -11.981 -4.314 29.004 1.00 77.56 99 MET A CA 1
ATOM 708 C C . MET A 1 99 ? -10.508 -4.720 28.943 1.00 77.56 99 MET A C 1
ATOM 710 O O . MET A 1 99 ? -9.658 -3.917 28.565 1.00 77.56 99 MET A O 1
ATOM 714 N N . ILE A 1 100 ? -10.248 -6.002 29.222 1.00 78.75 100 ILE A N 1
ATOM 715 C CA . ILE A 1 100 ? -9.026 -6.704 28.818 1.00 78.75 100 ILE A CA 1
ATOM 716 C C . ILE A 1 100 ? -9.405 -7.876 27.906 1.00 78.75 100 ILE A C 1
ATOM 718 O O . ILE A 1 100 ? -10.155 -8.777 28.297 1.00 78.75 100 ILE A O 1
ATOM 722 N N . GLY A 1 101 ? -8.872 -7.864 26.686 1.00 76.62 101 GLY A N 1
ATOM 723 C CA . GLY A 1 101 ? -9.278 -8.752 25.592 1.00 76.62 101 GLY A CA 1
ATOM 724 C C . GLY A 1 101 ? -8.132 -9.425 24.836 1.00 76.62 101 GLY A C 1
ATOM 725 O O . GLY A 1 101 ? -8.397 -10.106 23.853 1.00 76.62 101 GLY A O 1
ATOM 726 N N . HIS A 1 102 ? -6.879 -9.277 25.283 1.00 79.12 102 HIS A N 1
ATOM 727 C CA . HIS A 1 102 ? -5.683 -9.739 24.551 1.00 79.12 102 HIS A CA 1
ATOM 728 C C . HIS A 1 102 ? -5.587 -11.257 24.278 1.00 79.12 102 HIS A C 1
ATOM 730 O O . HIS A 1 102 ? -4.769 -11.670 23.464 1.00 79.12 102 HIS A O 1
ATOM 736 N N . ASN A 1 103 ? -6.423 -12.076 24.932 1.00 78.31 103 ASN A N 1
ATOM 737 C CA . ASN A 1 103 ? -6.573 -13.514 24.691 1.00 78.31 103 ASN A CA 1
ATOM 738 C C . ASN A 1 103 ? -5.243 -14.318 24.660 1.00 78.31 103 ASN A C 1
ATOM 740 O O . ASN A 1 103 ? -4.845 -14.803 23.601 1.00 78.31 103 ASN A O 1
ATOM 744 N N . PRO A 1 104 ? -4.561 -14.495 25.805 1.00 80.00 104 PRO A N 1
ATOM 745 C CA . PRO A 1 104 ? -3.269 -15.170 25.876 1.00 80.00 104 PRO A CA 1
ATOM 746 C C . PRO A 1 104 ? -3.389 -16.668 25.552 1.00 80.00 104 PRO A C 1
ATOM 748 O O . PRO A 1 104 ? -4.427 -17.287 25.787 1.00 80.00 104 PRO A O 1
ATOM 751 N N . ASP A 1 105 ? -2.298 -17.276 25.076 1.00 76.50 105 ASP A N 1
ATOM 752 C CA . ASP A 1 105 ? -2.275 -18.685 24.646 1.00 76.50 105 ASP A CA 1
ATOM 753 C C . ASP A 1 105 ? -2.409 -19.688 25.807 1.00 76.50 105 ASP A C 1
ATOM 755 O O . ASP A 1 105 ? -3.020 -20.757 25.667 1.00 76.50 105 ASP A O 1
ATOM 759 N N . THR A 1 106 ? -1.862 -19.344 26.978 1.00 75.88 106 THR A N 1
ATOM 760 C CA . THR A 1 106 ? -1.826 -20.204 28.175 1.00 75.88 106 THR A CA 1
ATOM 761 C C . THR A 1 106 ? -2.574 -19.587 29.363 1.00 75.88 106 THR A C 1
ATOM 763 O O . THR A 1 106 ? -1.962 -19.294 30.392 1.00 75.88 106 THR A O 1
ATOM 766 N N . PRO A 1 107 ? -3.897 -19.381 29.258 1.00 77.31 107 PRO A N 1
ATOM 767 C CA . PRO A 1 107 ? -4.692 -18.893 30.372 1.00 77.31 107 PRO A CA 1
ATOM 768 C C . PRO A 1 107 ? -4.808 -20.009 31.434 1.00 77.31 107 PRO A C 1
ATOM 770 O O . PRO A 1 107 ? -5.015 -21.179 31.093 1.00 77.31 107 PRO A O 1
ATOM 773 N N . GLY A 1 108 ? -4.634 -19.679 32.719 1.00 68.25 108 GLY A N 1
ATOM 774 C CA . GLY A 1 108 ? -4.670 -20.646 33.828 1.00 68.25 108 GLY A CA 1
ATOM 775 C C . GLY A 1 108 ? -6.042 -20.759 34.503 1.00 68.25 108 GLY A C 1
ATOM 776 O O . GLY A 1 108 ? -6.598 -19.746 34.898 1.00 68.25 108 GLY A O 1
ATOM 777 N N . GLY A 1 109 ? -6.559 -21.980 34.689 1.00 77.06 109 GLY A N 1
ATOM 778 C CA . GLY A 1 109 ? -7.833 -22.247 35.380 1.00 77.06 109 GLY A CA 1
ATOM 779 C C . GLY A 1 109 ? -9.002 -22.597 34.451 1.00 77.06 109 GLY A C 1
ATOM 780 O O . GLY A 1 109 ? -8.794 -22.972 33.296 1.00 77.06 109 GLY A O 1
ATOM 781 N N . THR A 1 110 ? -10.235 -22.525 34.975 1.00 71.12 110 THR A N 1
ATOM 782 C CA . THR A 1 110 ? -11.489 -22.414 34.207 1.00 71.12 110 THR A CA 1
ATOM 783 C C . THR A 1 110 ? -12.657 -21.964 35.093 1.00 71.12 110 THR A C 1
ATOM 785 O O . THR A 1 110 ? -12.643 -22.260 36.283 1.00 71.12 110 THR A O 1
ATOM 788 N N . GLY A 1 111 ? -13.666 -21.263 34.568 1.00 72.44 111 GLY A N 1
ATOM 789 C CA . GLY A 1 111 ? -14.861 -20.882 35.348 1.00 72.44 111 GLY A CA 1
ATOM 790 C C . GLY A 1 111 ? -15.490 -19.576 34.880 1.00 72.44 111 GLY A C 1
ATOM 791 O O . GLY A 1 111 ? -15.106 -19.146 33.813 1.00 72.44 111 GLY A O 1
ATOM 792 N N . LEU A 1 112 ? -16.417 -18.987 35.656 1.00 70.75 112 LEU A N 1
ATOM 793 C CA . LEU A 1 112 ? -16.860 -17.585 35.559 1.00 70.75 112 LEU A CA 1
ATOM 794 C C . LEU A 1 112 ? -16.708 -16.897 36.911 1.00 70.75 112 LEU A C 1
ATOM 796 O O . LEU A 1 112 ? -17.235 -17.407 37.898 1.00 70.75 112 LEU A O 1
ATOM 800 N N . GLY A 1 113 ? -15.987 -15.776 36.949 1.00 77.06 113 GLY A N 1
ATOM 801 C CA . GLY A 1 113 ? -15.741 -15.002 38.168 1.00 77.06 113 GLY A CA 1
ATOM 802 C C . GLY A 1 113 ? -16.401 -13.628 38.108 1.00 77.06 113 GLY A C 1
ATOM 803 O O . GLY A 1 113 ? -16.209 -12.890 37.147 1.00 77.06 113 GLY A O 1
ATOM 804 N N . ILE A 1 114 ? -17.175 -13.271 39.133 1.00 73.81 114 ILE A N 1
ATOM 805 C CA . ILE A 1 114 ? -17.808 -11.953 39.259 1.00 73.81 114 ILE A CA 1
ATOM 806 C C . ILE A 1 114 ? -17.456 -11.424 40.642 1.00 73.81 114 ILE A C 1
ATOM 808 O O . ILE A 1 114 ? -17.655 -12.125 41.626 1.00 73.81 114 ILE A O 1
ATOM 812 N N . GLY A 1 115 ? -16.936 -10.204 40.722 1.00 82.88 115 GLY A N 1
ATOM 813 C CA . GLY A 1 115 ? -16.534 -9.617 41.993 1.00 82.88 115 GLY A CA 1
ATOM 814 C C . GLY A 1 115 ? -16.015 -8.195 41.840 1.00 82.88 115 GLY A C 1
ATOM 815 O O . GLY A 1 115 ? -15.952 -7.650 40.738 1.00 82.88 115 GLY A O 1
ATOM 816 N N . THR A 1 116 ? -15.660 -7.581 42.962 1.00 83.31 116 THR A N 1
ATOM 817 C CA . THR A 1 116 ? -15.011 -6.265 42.996 1.00 83.31 116 THR A CA 1
ATOM 818 C C . THR A 1 116 ? -13.507 -6.419 42.814 1.00 83.31 116 THR A C 1
ATOM 820 O O . THR A 1 116 ? -12.895 -7.286 43.431 1.00 83.31 116 THR A O 1
ATOM 823 N N . THR A 1 117 ? -12.903 -5.598 41.956 1.00 83.81 117 THR A N 1
ATOM 824 C CA . THR A 1 117 ? -11.450 -5.611 41.756 1.00 83.81 117 THR A CA 1
ATOM 825 C C . THR A 1 117 ? -10.735 -5.149 43.022 1.00 83.81 117 THR A C 1
ATOM 827 O O . THR A 1 117 ? -11.086 -4.098 43.556 1.00 83.81 117 THR A O 1
ATOM 830 N N . VAL A 1 118 ? -9.732 -5.898 43.471 1.00 86.69 118 VAL A N 1
ATOM 831 C CA . VAL A 1 118 ? -8.896 -5.556 44.633 1.00 86.69 118 VAL A CA 1
ATOM 832 C C . VAL A 1 118 ? -7.442 -5.893 44.328 1.00 86.69 118 VAL A C 1
ATOM 834 O O . VAL A 1 118 ? -7.181 -6.884 43.641 1.00 86.69 118 VAL A O 1
ATOM 837 N N . GLN A 1 119 ? -6.491 -5.083 44.792 1.00 84.25 119 GLN A N 1
ATOM 838 C CA . GLN A 1 119 ? -5.084 -5.464 44.678 1.00 84.25 119 GLN A CA 1
ATOM 839 C C . GLN A 1 119 ? -4.741 -6.567 45.685 1.00 84.25 119 GLN A C 1
ATOM 841 O O . GLN A 1 119 ? -5.376 -6.701 46.730 1.00 84.25 119 GLN A O 1
ATOM 846 N N . LEU A 1 120 ? -3.748 -7.397 45.363 1.00 78.50 120 LEU A N 1
ATOM 847 C CA . LEU A 1 120 ? -3.362 -8.518 46.225 1.00 78.50 120 LEU A CA 1
ATOM 848 C C . LEU A 1 120 ? -2.974 -8.083 47.652 1.00 78.50 120 LEU A C 1
ATOM 850 O O . LEU A 1 120 ? -3.259 -8.801 48.607 1.00 78.50 120 LEU A O 1
ATOM 854 N N . ASP A 1 121 ? -2.339 -6.924 47.800 1.00 79.88 121 ASP A N 1
ATOM 855 C CA . ASP A 1 121 ? -1.929 -6.341 49.081 1.00 79.88 121 ASP A CA 1
ATOM 856 C C . ASP A 1 121 ? -3.098 -5.775 49.900 1.00 79.88 121 ASP A C 1
ATOM 858 O O . ASP A 1 121 ? -3.030 -5.774 51.126 1.00 79.88 121 ASP A O 1
ATOM 862 N N . GLU A 1 122 ? -4.179 -5.359 49.241 1.00 84.75 122 GLU A N 1
ATOM 863 C CA . GLU A 1 122 ? -5.411 -4.852 49.864 1.00 84.75 122 GLU A CA 1
ATOM 864 C C . GLU A 1 122 ? -6.390 -5.972 50.254 1.00 84.75 122 GLU A C 1
ATOM 866 O O . GLU A 1 122 ? -7.312 -5.757 51.041 1.00 84.75 122 GLU A O 1
ATOM 871 N N . LEU A 1 123 ? -6.199 -7.183 49.722 1.00 80.88 123 LEU A N 1
ATOM 872 C CA . LEU A 1 123 ? -7.078 -8.327 49.964 1.00 80.88 123 LEU A CA 1
ATOM 873 C C . LEU A 1 123 ? -7.303 -8.645 51.462 1.00 80.88 123 LEU A C 1
ATOM 875 O O . LEU A 1 123 ? -8.448 -8.929 51.818 1.00 80.88 123 LEU A O 1
ATOM 879 N N . PRO A 1 124 ? -6.298 -8.585 52.365 1.00 78.75 124 PRO A N 1
ATOM 880 C CA . PRO A 1 124 ? -6.502 -8.851 53.793 1.00 78.75 124 PRO A CA 1
ATOM 881 C C . PRO A 1 124 ? -7.437 -7.860 54.500 1.00 78.75 124 PRO A C 1
ATOM 883 O O . PRO A 1 124 ? -8.013 -8.208 55.529 1.00 78.75 124 PRO A O 1
ATOM 886 N N . ASP A 1 125 ? -7.590 -6.651 53.956 1.00 84.38 125 ASP A N 1
ATOM 887 C CA . ASP A 1 125 ? -8.388 -5.567 54.542 1.00 84.38 125 ASP A CA 1
ATOM 888 C C . ASP A 1 125 ? -9.830 -5.530 53.995 1.00 84.38 125 ASP A C 1
ATOM 890 O O . ASP A 1 125 ? -10.605 -4.611 54.279 1.00 84.38 125 ASP A O 1
ATOM 894 N N . THR A 1 126 ? -10.209 -6.532 53.198 1.00 85.00 126 THR A N 1
ATOM 895 C CA . THR A 1 126 ? -11.536 -6.638 52.587 1.00 85.00 126 THR A CA 1
ATOM 896 C C . THR A 1 126 ? -12.613 -7.148 53.549 1.00 85.00 126 THR A C 1
ATOM 898 O O . THR A 1 126 ? -12.337 -7.681 54.623 1.00 85.00 126 THR A O 1
ATOM 901 N N . CYS A 1 127 ? -13.884 -6.943 53.188 1.00 78.81 127 CYS A N 1
ATOM 902 C CA . CYS A 1 127 ? -15.017 -7.378 54.001 1.00 78.81 127 CYS A CA 1
ATOM 903 C C . CYS A 1 127 ? -15.451 -8.803 53.641 1.00 78.81 127 CYS A C 1
ATOM 905 O O . CYS A 1 127 ? -15.638 -9.131 52.469 1.00 78.81 127 CYS A O 1
ATOM 907 N N . ASP A 1 128 ? -15.726 -9.613 54.663 1.00 75.62 128 ASP A N 1
ATOM 908 C CA . ASP A 1 128 ? -16.321 -10.937 54.484 1.00 75.62 128 ASP A CA 1
ATOM 909 C C . ASP A 1 128 ? -17.705 -10.850 53.813 1.00 75.62 128 ASP A C 1
ATOM 911 O O . ASP A 1 128 ? -18.544 -10.016 54.165 1.00 75.62 128 ASP A O 1
ATOM 915 N N . GLY A 1 129 ? -17.966 -11.763 52.872 1.00 77.56 129 GLY A N 1
ATOM 916 C CA . GLY A 1 129 ? -19.260 -11.895 52.188 1.00 77.56 129 GLY A CA 1
ATOM 917 C C . GLY A 1 129 ? -19.398 -11.118 50.874 1.00 77.56 129 GLY A C 1
ATOM 918 O O . GLY A 1 129 ? -20.488 -11.110 50.302 1.00 77.56 129 GLY A O 1
ATOM 919 N N . GLN A 1 130 ? -18.323 -10.492 50.388 1.00 81.12 130 GLN A N 1
ATOM 920 C CA . GLN A 1 130 ? -18.241 -9.898 49.054 1.00 81.12 130 GLN A CA 1
ATOM 921 C C . GLN A 1 130 ? -17.297 -10.722 48.169 1.00 81.12 130 GLN A C 1
ATOM 923 O O . GLN A 1 130 ? -16.243 -11.165 48.617 1.00 81.12 130 GLN A O 1
ATOM 928 N N . ASP A 1 131 ? -17.679 -10.933 46.910 1.00 83.00 131 ASP A N 1
ATOM 929 C CA . ASP A 1 131 ? -16.819 -11.607 45.939 1.00 83.00 131 ASP A CA 1
ATOM 930 C C . ASP A 1 131 ? -15.790 -10.615 45.378 1.00 83.00 131 ASP A C 1
ATOM 932 O O . ASP A 1 131 ? -16.132 -9.479 45.022 1.00 83.00 131 ASP A O 1
ATOM 936 N N . TYR A 1 132 ? -14.533 -11.044 45.262 1.00 82.31 132 TYR A N 1
ATOM 937 C CA . TYR A 1 132 ? -13.422 -10.216 44.788 1.00 82.31 132 TYR A CA 1
ATOM 938 C C . TYR A 1 132 ? -12.735 -10.827 43.563 1.00 82.31 132 TYR A C 1
ATOM 940 O O . TYR A 1 132 ? -12.588 -12.043 43.455 1.00 82.31 132 TYR A O 1
ATOM 948 N N . ILE A 1 133 ? -12.283 -9.965 42.650 1.00 83.31 133 ILE A N 1
ATOM 949 C CA . ILE A 1 133 ? -11.375 -10.312 41.552 1.00 83.31 133 ILE A CA 1
ATOM 950 C C . ILE A 1 133 ? -10.016 -9.703 41.892 1.00 83.31 133 ILE A C 1
ATOM 952 O O . ILE A 1 133 ? -9.857 -8.483 41.890 1.00 83.31 133 ILE A O 1
ATOM 956 N N . VAL A 1 134 ? -9.042 -10.550 42.213 1.00 80.69 134 VAL A N 1
ATOM 957 C CA . VAL A 1 134 ? -7.723 -10.095 42.668 1.00 80.69 134 VAL A CA 1
ATOM 958 C C . VAL A 1 134 ? -6.851 -9.712 41.475 1.00 80.69 134 VAL A C 1
ATOM 960 O O . VAL A 1 134 ? -6.676 -10.498 40.544 1.00 80.69 134 VAL A O 1
ATOM 963 N N . VAL A 1 135 ? -6.282 -8.510 41.518 1.00 84.00 135 VAL A N 1
ATOM 964 C CA . VAL A 1 135 ? -5.294 -8.017 40.555 1.00 84.00 135 VAL A CA 1
ATOM 965 C C . VAL A 1 135 ? -3.903 -8.219 41.143 1.00 84.00 135 VAL A C 1
ATOM 967 O O . VAL A 1 135 ? -3.592 -7.717 42.223 1.00 84.00 135 VAL A O 1
ATOM 970 N N . ILE A 1 136 ? -3.063 -8.964 40.428 1.00 77.06 136 ILE A N 1
ATOM 971 C CA . ILE A 1 136 ? -1.704 -9.290 40.864 1.00 77.06 136 ILE A CA 1
ATOM 972 C C . ILE A 1 136 ? -0.724 -8.369 40.135 1.00 77.06 136 ILE A C 1
ATOM 974 O O . ILE A 1 136 ? -0.651 -8.431 38.904 1.00 77.06 136 ILE A O 1
ATOM 978 N N . PRO A 1 137 ? 0.038 -7.530 40.848 1.00 77.25 137 PRO A N 1
ATOM 979 C CA . PRO A 1 137 ? 1.042 -6.682 40.228 1.00 77.25 137 PRO A CA 1
ATOM 980 C C . PRO A 1 137 ? 2.285 -7.480 39.811 1.00 77.25 137 PRO A C 1
ATOM 982 O O . PRO A 1 137 ? 2.619 -8.524 40.386 1.00 77.25 137 PRO A O 1
ATOM 985 N N . GLU A 1 138 ? 3.006 -6.939 38.829 1.00 67.31 138 GLU A N 1
ATOM 986 C CA . GLU A 1 138 ? 4.320 -7.430 38.413 1.00 67.31 138 GLU A CA 1
ATOM 987 C C . GLU A 1 138 ? 5.290 -7.445 39.613 1.00 67.31 138 GLU A C 1
ATOM 989 O O . GLU A 1 138 ? 5.392 -6.468 40.353 1.00 67.31 138 GLU A O 1
ATOM 994 N N . GLY A 1 139 ? 5.987 -8.567 39.827 1.00 64.94 139 GLY A N 1
ATOM 995 C CA . GLY A 1 139 ? 6.904 -8.762 40.962 1.00 64.94 139 GLY A CA 1
ATOM 996 C C . GLY A 1 139 ? 6.362 -9.635 42.102 1.00 64.94 139 GLY A C 1
ATOM 997 O O . GLY A 1 139 ? 7.110 -9.950 43.026 1.00 64.94 139 GLY A O 1
ATOM 998 N N . THR A 1 140 ? 5.104 -10.070 42.021 1.00 62.53 140 THR A N 1
ATOM 999 C CA . THR A 1 140 ? 4.534 -11.081 42.926 1.00 62.53 140 THR A CA 1
ATOM 1000 C C . THR A 1 140 ? 4.854 -12.494 42.425 1.00 62.53 140 THR A C 1
ATOM 1002 O O . THR A 1 140 ? 4.707 -12.771 41.235 1.00 62.53 140 THR A O 1
ATOM 1005 N N . ASP A 1 141 ? 5.275 -13.396 43.318 1.00 56.34 141 ASP A N 1
ATOM 1006 C CA . ASP A 1 141 ? 5.488 -14.813 42.987 1.00 56.34 141 ASP A CA 1
ATOM 1007 C C . ASP A 1 141 ? 4.155 -15.512 42.626 1.00 56.34 141 ASP A C 1
ATOM 1009 O O . ASP A 1 141 ? 3.102 -15.226 43.198 1.00 56.34 141 ASP A O 1
ATOM 1013 N N . TYR A 1 142 ? 4.193 -16.421 41.651 1.00 52.75 142 TYR A N 1
ATOM 1014 C CA . TYR A 1 142 ? 3.031 -16.981 40.951 1.00 52.75 142 TYR A CA 1
ATOM 1015 C C . TYR A 1 142 ? 2.241 -18.026 41.759 1.00 52.75 142 TYR A C 1
ATOM 1017 O O . TYR A 1 142 ? 1.179 -18.461 41.314 1.00 52.75 142 TYR A O 1
ATOM 1025 N N . GLU A 1 143 ? 2.714 -18.433 42.940 1.00 45.88 143 GLU A N 1
ATOM 1026 C CA . GLU A 1 143 ? 2.073 -19.463 43.777 1.00 45.88 143 GLU A CA 1
ATOM 1027 C C . GLU A 1 143 ? 0.696 -19.051 44.370 1.00 45.88 143 GLU A C 1
ATOM 1029 O O . GLU A 1 143 ? 0.083 -19.845 45.082 1.00 45.88 143 GLU A O 1
ATOM 1034 N N . TRP A 1 144 ? 0.174 -17.848 44.071 1.00 34.31 144 TRP A N 1
ATOM 1035 C CA . TRP A 1 144 ? -0.940 -17.219 44.808 1.00 34.31 144 TRP A CA 1
ATOM 1036 C C . TRP A 1 144 ? -2.166 -16.728 44.001 1.00 34.31 144 TRP A C 1
ATOM 1038 O O . TRP A 1 144 ? -2.913 -15.901 44.523 1.00 34.31 144 TRP A O 1
ATOM 1048 N N . ALA A 1 145 ? -2.466 -17.212 42.782 1.00 36.72 145 ALA A N 1
ATOM 1049 C CA . ALA A 1 145 ? -3.710 -16.779 42.108 1.00 36.72 145 ALA A CA 1
ATOM 1050 C C . ALA A 1 145 ? -4.266 -17.645 40.962 1.00 36.72 145 ALA A C 1
ATOM 1052 O O . ALA A 1 145 ? -3.539 -18.383 40.301 1.00 36.72 145 ALA A O 1
ATOM 1053 N N . ALA A 1 146 ? -5.570 -17.481 40.681 1.00 35.28 146 ALA A N 1
ATOM 1054 C CA . ALA A 1 146 ? -6.294 -18.086 39.556 1.00 35.28 146 ALA A CA 1
ATOM 1055 C C . ALA A 1 146 ? -7.388 -17.147 38.989 1.00 35.28 146 ALA A C 1
ATOM 1057 O O . ALA A 1 146 ? -7.975 -16.365 39.734 1.00 35.28 146 ALA A O 1
ATOM 1058 N N . VAL A 1 147 ? -7.677 -17.250 37.680 1.00 49.62 147 VAL A N 1
ATOM 1059 C CA . VAL A 1 147 ? -8.660 -16.439 36.917 1.00 49.62 147 VAL A CA 1
ATOM 1060 C C . VAL A 1 147 ? -9.515 -17.349 36.008 1.00 49.62 147 VAL A C 1
ATOM 1062 O O . VAL A 1 147 ? -9.171 -18.505 35.768 1.00 49.62 147 VAL A O 1
ATOM 1065 N N . GLU A 1 148 ? -10.668 -16.861 35.536 1.00 44.25 148 GLU A N 1
ATOM 1066 C CA . GLU A 1 148 ? -11.564 -17.564 34.605 1.00 44.25 148 GLU A CA 1
ATOM 1067 C C . GLU A 1 148 ? -10.939 -17.788 33.224 1.00 44.25 148 GLU A C 1
ATOM 1069 O O . GLU A 1 148 ? -10.365 -16.895 32.600 1.00 44.25 148 GLU A O 1
ATOM 1074 N N . VAL A 1 149 ? -11.127 -19.004 32.719 1.00 57.56 149 VAL A N 1
ATOM 1075 C CA . VAL A 1 149 ? -10.535 -19.491 31.475 1.00 57.56 149 VAL A CA 1
ATOM 1076 C C . VAL A 1 149 ? -11.461 -20.518 30.827 1.00 57.56 149 VAL A C 1
ATOM 1078 O O . VAL A 1 149 ? -12.066 -21.346 31.501 1.00 57.56 149 VAL A O 1
ATOM 1081 N N . ALA A 1 150 ? -11.598 -20.535 29.507 1.00 56.44 150 ALA A N 1
ATOM 1082 C CA . ALA A 1 150 ? -12.306 -21.631 28.848 1.00 56.44 150 ALA A CA 1
ATOM 1083 C C . ALA A 1 150 ? -11.405 -22.877 28.689 1.00 56.44 150 ALA A C 1
ATOM 1085 O O . ALA A 1 150 ? -10.187 -22.780 28.476 1.00 56.44 150 ALA A O 1
ATOM 1086 N N . LEU A 1 151 ? -12.013 -24.071 28.740 1.00 60.56 151 LEU A N 1
ATOM 1087 C CA . LEU A 1 151 ? -11.329 -25.340 28.450 1.00 60.56 151 LEU A CA 1
ATOM 1088 C C . LEU A 1 151 ? -10.578 -25.274 27.102 1.00 60.56 151 LEU A C 1
ATOM 1090 O O . LEU A 1 151 ? -11.034 -24.587 26.183 1.00 60.56 151 LEU A O 1
ATOM 1094 N N . PRO A 1 152 ? -9.447 -25.989 26.938 1.00 55.75 152 PRO A N 1
ATOM 1095 C CA . PRO A 1 152 ? -8.746 -26.058 25.656 1.00 55.75 152 PRO A CA 1
ATOM 1096 C C . PRO A 1 152 ? -9.701 -26.401 24.498 1.00 55.75 152 PRO A C 1
ATOM 1098 O O . PRO A 1 152 ? -10.520 -27.316 24.604 1.00 55.75 152 PRO A O 1
ATOM 1101 N N . GLY A 1 153 ? -9.634 -25.630 23.408 1.00 57.69 153 GLY A N 1
ATOM 1102 C CA . GLY A 1 153 ? -10.509 -25.782 22.236 1.00 57.69 153 GLY A CA 1
ATOM 1103 C C . GLY A 1 153 ? -11.914 -25.169 22.358 1.00 57.69 153 GLY A C 1
ATOM 1104 O O . GLY A 1 153 ? -12.720 -25.349 21.449 1.00 57.69 153 GLY A O 1
ATOM 1105 N N . HIS A 1 154 ? -12.222 -24.454 23.446 1.00 66.88 154 HIS A N 1
ATOM 1106 C CA . HIS A 1 154 ? -13.500 -23.765 23.659 1.00 66.88 154 HIS A CA 1
ATOM 1107 C C . HIS A 1 154 ? -13.311 -22.241 23.762 1.00 66.88 154 HIS A C 1
ATOM 1109 O O . HIS A 1 154 ? -12.235 -21.765 24.111 1.00 66.88 154 HIS A O 1
ATOM 1115 N N . VAL A 1 155 ? -14.376 -21.484 23.476 1.00 72.31 155 VAL A N 1
ATOM 1116 C CA . VAL A 1 155 ? -14.426 -20.010 23.556 1.00 72.31 155 VAL A CA 1
ATOM 1117 C C . VAL A 1 155 ? -15.355 -19.561 24.685 1.00 72.31 155 VAL A C 1
ATOM 1119 O O . VAL A 1 155 ? -16.298 -20.285 25.030 1.00 72.31 155 VAL A O 1
ATOM 1122 N N . ILE A 1 156 ? -15.128 -18.371 25.245 1.00 72.88 1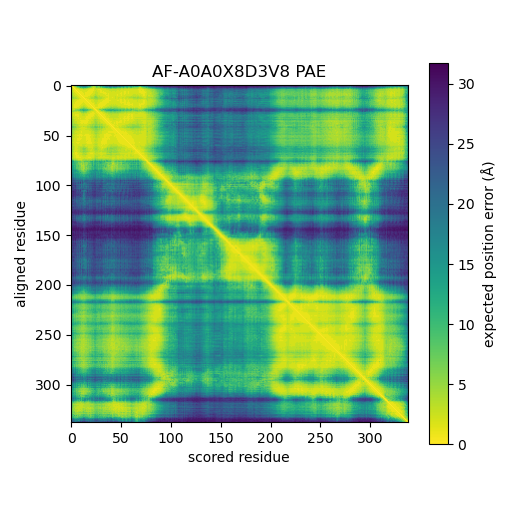56 ILE A N 1
ATOM 1123 C CA . ILE A 1 156 ? -16.025 -17.772 26.242 1.00 72.88 156 ILE A CA 1
ATOM 1124 C C . ILE A 1 156 ? -17.395 -17.485 25.614 1.00 72.88 156 ILE A C 1
ATOM 1126 O O . ILE A 1 156 ? -17.491 -17.075 24.456 1.00 72.88 156 ILE A O 1
ATOM 1130 N N . ARG A 1 157 ? -18.474 -17.711 26.373 1.00 73.56 157 ARG A N 1
ATOM 1131 C CA . ARG A 1 157 ? -19.864 -17.550 25.891 1.00 73.56 157 ARG A CA 1
ATOM 1132 C C . ARG A 1 157 ? -20.663 -16.497 26.648 1.00 73.56 157 ARG A C 1
ATOM 1134 O O . ARG A 1 157 ? -21.583 -15.913 26.085 1.00 73.56 157 ARG A O 1
ATOM 1141 N N . THR A 1 158 ? -20.336 -16.278 27.920 1.00 69.50 158 THR A N 1
ATOM 1142 C CA . THR A 1 158 ? -21.072 -15.341 28.777 1.00 69.50 158 THR A CA 1
ATOM 1143 C C . THR A 1 158 ? -20.659 -13.902 28.490 1.00 69.50 158 THR A C 1
ATOM 1145 O O . THR A 1 158 ? -21.517 -13.077 28.196 1.00 69.50 158 THR A O 1
ATOM 1148 N N . LEU A 1 159 ? -19.353 -13.608 28.499 1.00 72.94 159 LEU A N 1
ATOM 1149 C CA . LEU A 1 159 ? -18.838 -12.251 28.272 1.00 72.94 159 LEU A CA 1
ATOM 1150 C C . LEU A 1 159 ? -18.898 -11.816 26.797 1.00 72.94 159 LEU A C 1
ATOM 1152 O O . LEU A 1 159 ? -18.992 -10.628 26.516 1.00 72.94 159 LEU A O 1
ATOM 1156 N N . SER A 1 160 ? -18.908 -12.764 25.855 1.00 77.44 160 SER A N 1
ATOM 1157 C CA . SER A 1 160 ? -19.053 -12.502 24.413 1.00 77.44 160 SER A CA 1
ATOM 1158 C C . SER A 1 160 ? -20.509 -12.300 23.964 1.00 77.44 160 SER A C 1
ATOM 1160 O O . SER A 1 160 ? -20.782 -12.080 22.784 1.00 77.44 160 SER A O 1
ATOM 1162 N N . ASN A 1 161 ? -21.466 -12.365 24.899 1.00 78.56 161 ASN A N 1
ATOM 1163 C CA . ASN A 1 161 ? -22.886 -12.149 24.648 1.00 78.56 161 ASN A CA 1
ATOM 1164 C C . ASN A 1 161 ? -23.386 -10.930 25.447 1.00 78.56 161 ASN A C 1
ATOM 1166 O O . ASN A 1 161 ? -23.323 -10.956 26.679 1.00 78.56 161 ASN A O 1
ATOM 1170 N N . PRO A 1 162 ? -23.963 -9.897 24.801 1.00 77.94 162 PRO A N 1
ATOM 1171 C CA . PRO A 1 162 ? -24.475 -8.720 25.505 1.00 77.94 162 PRO A CA 1
ATOM 1172 C C . PRO A 1 162 ? -25.524 -9.057 26.574 1.00 77.94 162 PRO A C 1
ATOM 1174 O O . PRO A 1 162 ? -25.554 -8.419 27.622 1.00 77.94 162 PRO A O 1
ATOM 1177 N N . TYR A 1 163 ? -26.343 -10.095 26.374 1.00 82.44 163 TYR A N 1
ATOM 1178 C CA . TYR A 1 163 ? -27.308 -10.540 27.387 1.00 82.44 163 TYR A CA 1
ATOM 1179 C C . TYR A 1 163 ? -26.651 -11.283 28.557 1.00 82.44 163 TYR A C 1
ATOM 1181 O O . TYR A 1 163 ? -27.160 -11.240 29.678 1.00 82.44 163 TYR A O 1
ATOM 1189 N N . GLY A 1 164 ? -25.516 -11.945 28.313 1.00 73.00 164 GLY A N 1
ATOM 1190 C CA . GLY A 1 164 ? -24.707 -12.555 29.365 1.00 73.00 164 GLY A CA 1
ATOM 1191 C C . GLY A 1 164 ? -24.131 -11.483 30.285 1.00 73.00 164 GLY A C 1
ATOM 1192 O O . GLY A 1 164 ? -24.353 -11.534 31.491 1.00 73.00 164 GLY A O 1
ATOM 1193 N N . LEU A 1 165 ? -23.520 -10.445 29.708 1.00 70.75 165 LEU A N 1
ATOM 1194 C CA . LEU A 1 165 ? -23.051 -9.273 30.453 1.00 70.75 165 LEU A CA 1
ATOM 1195 C C . LEU A 1 165 ? -24.188 -8.538 31.183 1.00 70.75 165 LEU A C 1
ATOM 1197 O O . LEU A 1 165 ? -24.025 -8.159 32.340 1.00 70.75 165 LEU A O 1
ATOM 1201 N N . ALA A 1 166 ? -25.358 -8.380 30.554 1.00 75.19 166 ALA A N 1
ATOM 1202 C CA . ALA A 1 166 ? -26.517 -7.758 31.196 1.00 75.19 166 ALA A CA 1
ATOM 1203 C C . ALA A 1 166 ? -27.012 -8.540 32.418 1.00 75.19 166 ALA A C 1
ATOM 1205 O O . ALA A 1 166 ? -27.382 -7.938 33.424 1.00 75.19 166 ALA A O 1
ATOM 1206 N N . THR A 1 167 ? -26.981 -9.872 32.341 1.00 69.88 167 THR A N 1
ATOM 1207 C CA . THR A 1 167 ? -27.345 -10.754 33.457 1.00 69.88 167 THR A CA 1
ATOM 1208 C C . THR A 1 167 ? -26.321 -10.652 34.586 1.00 69.88 167 THR A C 1
ATOM 1210 O O . THR A 1 167 ? -26.706 -10.525 35.743 1.00 69.88 167 THR A O 1
ATOM 1213 N N . VAL A 1 168 ? -25.028 -10.655 34.247 1.00 68.94 168 VAL A N 1
ATOM 1214 C CA . VAL A 1 168 ? -23.916 -10.575 35.208 1.00 68.94 168 VAL A CA 1
ATOM 1215 C C . VAL A 1 168 ? -23.890 -9.235 35.949 1.00 68.94 168 VAL A C 1
ATOM 1217 O O . VAL A 1 168 ? -23.722 -9.210 37.164 1.00 68.94 168 VAL A O 1
ATOM 1220 N N . PHE A 1 169 ? -24.095 -8.121 35.244 1.00 66.50 169 PHE A N 1
ATOM 1221 C CA . PHE A 1 169 ? -24.001 -6.776 35.826 1.00 66.50 169 PHE A CA 1
ATOM 1222 C C . PHE A 1 169 ? -25.349 -6.151 36.216 1.00 66.50 169 PHE A C 1
ATOM 1224 O O . PHE A 1 169 ? -25.374 -5.018 36.706 1.00 66.50 169 PHE A O 1
ATOM 1231 N N . GLY A 1 170 ? -26.463 -6.862 36.011 1.00 71.38 170 GLY A N 1
ATOM 1232 C CA . GLY A 1 170 ? -27.811 -6.368 36.307 1.00 71.38 170 GLY A CA 1
ATOM 1233 C C . GLY A 1 170 ? -28.170 -5.109 35.514 1.00 71.38 170 GLY A C 1
ATOM 1234 O O . GLY A 1 170 ? -28.660 -4.137 36.086 1.00 71.38 170 GLY A O 1
ATOM 1235 N N . LEU A 1 171 ? -27.863 -5.094 34.216 1.00 75.44 171 LEU A N 1
ATOM 1236 C CA . LEU A 1 171 ? -27.986 -3.902 33.373 1.00 75.44 171 LEU A CA 1
ATOM 1237 C C . LEU A 1 171 ? -29.424 -3.650 32.912 1.00 75.44 171 LEU A C 1
ATOM 1239 O O . LEU A 1 171 ? -30.198 -4.569 32.643 1.00 75.44 171 LEU A O 1
ATOM 1243 N N . THR A 1 172 ? -29.757 -2.376 32.725 1.00 77.88 172 THR A N 1
ATOM 1244 C CA . THR A 1 172 ? -30.974 -1.957 32.023 1.00 77.88 172 THR A CA 1
ATOM 1245 C C . THR A 1 172 ? -30.879 -2.238 30.512 1.00 77.88 172 THR A C 1
ATOM 1247 O O . THR A 1 172 ? -29.780 -2.418 29.975 1.00 77.88 172 THR A O 1
ATOM 1250 N N . PRO A 1 173 ? -32.002 -2.238 29.765 1.00 82.88 173 PRO A N 1
ATOM 1251 C CA . PRO A 1 173 ? -31.972 -2.413 28.310 1.00 82.88 173 PRO A CA 1
ATOM 1252 C C . PRO A 1 173 ? -31.119 -1.375 27.565 1.00 82.88 173 PRO A C 1
ATOM 1254 O O . PRO A 1 173 ? -30.480 -1.715 26.571 1.00 82.88 173 PRO A O 1
ATOM 1257 N N . GLU A 1 174 ? -31.078 -0.127 28.040 1.00 78.50 174 GLU A N 1
ATOM 1258 C CA . GLU A 1 174 ? -30.252 0.923 27.429 1.00 78.50 174 GLU A CA 1
ATOM 1259 C C . GLU A 1 174 ? -28.761 0.718 27.724 1.00 78.50 174 GLU A C 1
ATOM 1261 O O . GLU A 1 174 ? -27.946 0.796 26.810 1.00 78.50 174 GLU A O 1
ATOM 1266 N N . GLU A 1 175 ? -28.394 0.354 28.956 1.00 71.19 175 GLU A N 1
ATOM 1267 C CA . GLU A 1 175 ? -27.016 -0.044 29.293 1.00 71.19 175 GLU A CA 1
ATOM 1268 C C . GLU A 1 175 ? -26.564 -1.275 28.496 1.00 71.19 175 GLU A C 1
ATOM 1270 O O . GLU A 1 175 ? -25.443 -1.310 27.996 1.00 71.19 175 GLU A O 1
ATOM 1275 N N . THR A 1 176 ? -27.459 -2.248 28.298 1.00 77.00 176 THR A N 1
ATOM 1276 C CA . THR A 1 176 ? -27.188 -3.469 27.522 1.00 77.00 176 THR A CA 1
ATOM 1277 C C . THR A 1 176 ? -26.868 -3.166 26.056 1.00 77.00 176 THR A C 1
ATOM 1279 O O . THR A 1 176 ? -26.027 -3.833 25.456 1.00 77.00 176 THR A O 1
ATOM 1282 N N . LYS A 1 177 ? -27.499 -2.147 25.457 1.00 79.62 177 LYS A N 1
ATOM 1283 C CA . LYS A 1 177 ? -27.147 -1.702 24.098 1.00 79.62 177 LYS A CA 1
ATOM 1284 C C . LYS A 1 177 ? -25.744 -1.098 24.051 1.00 79.62 177 LYS A C 1
ATOM 1286 O O . LYS A 1 177 ? -25.012 -1.372 23.103 1.00 79.62 177 LYS A O 1
ATOM 1291 N N . ARG A 1 178 ? -25.365 -0.310 25.065 1.00 74.44 178 ARG A N 1
ATOM 1292 C CA . ARG A 1 178 ? -24.055 0.365 25.125 1.00 74.44 178 ARG A CA 1
ATOM 1293 C C . ARG A 1 178 ? -22.890 -0.610 25.263 1.00 74.44 178 ARG A C 1
ATOM 1295 O O . ARG A 1 178 ? -21.853 -0.399 24.654 1.00 74.44 178 ARG A O 1
ATOM 1302 N N . ILE A 1 179 ? -23.078 -1.718 25.979 1.00 72.00 179 ILE A N 1
ATOM 1303 C CA . ILE A 1 179 ? -22.044 -2.754 26.150 1.00 72.00 179 ILE A CA 1
ATOM 1304 C C . ILE A 1 179 ? -22.016 -3.806 25.022 1.00 72.00 179 ILE A C 1
ATOM 1306 O O . ILE A 1 179 ? -21.215 -4.739 25.055 1.00 72.00 179 ILE A O 1
ATOM 1310 N N . ALA A 1 180 ? -22.883 -3.703 24.010 1.00 79.62 180 ALA A N 1
ATOM 1311 C CA . ALA A 1 180 ? -22.901 -4.661 22.904 1.00 79.62 180 ALA A CA 1
ATOM 1312 C C . ALA A 1 180 ? -21.589 -4.711 22.089 1.00 79.62 180 ALA A C 1
ATOM 1314 O O . ALA A 1 180 ? -21.177 -5.818 21.733 1.00 79.62 180 ALA A O 1
ATOM 1315 N N . PRO A 1 181 ? -20.895 -3.585 21.817 1.00 77.62 181 PRO A N 1
ATOM 1316 C CA . PRO A 1 181 ? -19.567 -3.607 21.203 1.00 77.62 181 PRO A CA 1
ATOM 1317 C C . PRO A 1 181 ? -18.526 -4.348 22.053 1.00 77.62 181 PRO A C 1
ATOM 1319 O O . PRO A 1 181 ? -17.749 -5.120 21.499 1.00 77.62 181 PRO A O 1
ATOM 1322 N N . ILE A 1 182 ? -18.576 -4.205 23.388 1.00 74.25 182 ILE A N 1
ATOM 1323 C CA . ILE A 1 182 ? -17.693 -4.919 24.330 1.00 74.25 182 ILE A CA 1
ATOM 1324 C C . ILE A 1 182 ? -17.840 -6.432 24.137 1.00 74.25 182 ILE A C 1
ATOM 1326 O O . ILE A 1 182 ? -16.864 -7.132 23.893 1.00 74.25 182 ILE A O 1
ATOM 1330 N N . ALA A 1 183 ? -19.074 -6.941 24.168 1.00 78.25 183 ALA A N 1
ATOM 1331 C CA . ALA A 1 183 ? -19.331 -8.364 23.950 1.00 78.25 183 ALA A CA 1
ATOM 1332 C C . ALA A 1 183 ? -18.837 -8.848 22.576 1.00 78.25 183 ALA A C 1
ATOM 1334 O O . ALA A 1 183 ? -18.273 -9.933 22.455 1.00 78.25 183 ALA A O 1
ATOM 1335 N N . ARG A 1 184 ? -19.030 -8.029 21.538 1.00 82.12 184 ARG A N 1
ATOM 1336 C CA . ARG A 1 184 ? -18.679 -8.364 20.156 1.00 82.12 184 ARG A CA 1
ATOM 1337 C C . ARG A 1 184 ? -17.163 -8.449 19.941 1.00 82.12 184 ARG A C 1
ATOM 1339 O O . ARG A 1 184 ? -16.720 -9.377 19.273 1.00 82.12 184 ARG A O 1
ATOM 1346 N N . ALA A 1 185 ? -16.386 -7.554 20.553 1.00 75.88 185 ALA A N 1
ATOM 1347 C CA . ALA A 1 185 ? -14.920 -7.586 20.517 1.00 75.88 185 ALA A CA 1
ATOM 1348 C C . ALA A 1 185 ? -14.321 -8.812 21.235 1.00 75.88 185 ALA A C 1
ATOM 1350 O O . ALA A 1 185 ? -13.189 -9.198 20.967 1.00 75.88 185 ALA A O 1
ATOM 1351 N N . LEU A 1 186 ? -15.089 -9.455 22.122 1.00 75.50 186 LEU A N 1
ATOM 1352 C CA . LEU A 1 186 ? -14.683 -10.654 22.860 1.00 75.50 186 LEU A CA 1
ATOM 1353 C C . LEU A 1 186 ? -15.110 -11.971 22.187 1.00 75.50 186 LEU A C 1
ATOM 1355 O O . LEU A 1 186 ? -14.861 -13.057 22.722 1.00 75.50 186 LEU A O 1
ATOM 1359 N N . VAL A 1 187 ? -15.782 -11.911 21.034 1.00 81.62 187 VAL A N 1
ATOM 1360 C CA . VAL A 1 187 ? -16.206 -13.107 20.293 1.00 81.62 187 VAL A CA 1
ATOM 1361 C C . VAL A 1 187 ? -14.983 -13.866 19.783 1.00 81.62 187 VAL A C 1
ATOM 1363 O O . VAL A 1 187 ? -14.141 -13.318 19.085 1.00 81.62 187 VAL A O 1
ATOM 1366 N N . GLY A 1 188 ? -14.914 -15.162 20.097 1.00 79.25 188 GLY A N 1
ATOM 1367 C CA . GLY A 1 188 ? -13.802 -16.030 19.696 1.00 79.25 188 GLY A CA 1
ATOM 1368 C C . GLY A 1 188 ? -12.670 -16.112 20.722 1.00 79.25 188 GLY A C 1
ATOM 1369 O O . GLY A 1 188 ? -11.838 -17.012 20.620 1.00 79.25 188 GLY A O 1
ATOM 1370 N N . ASN A 1 189 ? -12.680 -15.258 21.750 1.00 74.06 189 ASN A N 1
ATOM 1371 C CA . ASN A 1 189 ? -11.672 -15.287 22.804 1.00 74.06 189 ASN A CA 1
ATOM 1372 C C . ASN A 1 189 ? -11.858 -16.491 23.737 1.00 74.06 189 ASN A C 1
ATOM 1374 O O . ASN A 1 189 ? -12.968 -16.972 23.987 1.00 74.06 189 ASN A O 1
ATOM 1378 N N . ARG A 1 190 ? -10.745 -16.974 24.287 1.00 73.69 190 ARG A N 1
ATOM 1379 C CA . ARG A 1 190 ? -10.669 -18.061 25.269 1.00 73.69 190 ARG A CA 1
ATOM 1380 C C . ARG A 1 190 ? -10.672 -17.553 26.715 1.00 73.69 190 ARG A C 1
ATOM 1382 O O . ARG A 1 190 ? -11.088 -18.282 27.614 1.00 73.69 190 ARG A O 1
ATOM 1389 N N . SER A 1 191 ? -10.259 -16.310 26.930 1.00 72.56 191 SER A N 1
ATOM 1390 C CA . SER A 1 191 ? -10.360 -15.598 28.207 1.00 72.56 191 SER A CA 1
ATOM 1391 C C . SER A 1 191 ? -10.558 -14.106 27.958 1.00 72.56 191 SER A C 1
ATOM 1393 O O . SER A 1 191 ? -10.031 -13.568 26.983 1.00 72.56 191 SER A O 1
ATOM 1395 N N . ALA A 1 192 ? -11.291 -13.438 28.842 1.00 69.56 192 ALA A N 1
ATOM 1396 C CA . ALA A 1 192 ? -11.488 -11.994 28.808 1.00 69.56 192 ALA A CA 1
ATOM 1397 C C . ALA A 1 192 ? -11.833 -11.476 30.205 1.00 69.56 192 ALA A C 1
ATOM 1399 O O . ALA A 1 192 ? -12.364 -12.228 31.021 1.00 69.56 192 ALA A O 1
ATOM 1400 N N . VAL A 1 193 ? -11.587 -10.190 30.447 1.00 76.12 193 VAL A N 1
ATOM 1401 C CA . VAL A 1 193 ? -12.039 -9.483 31.651 1.00 76.12 193 VAL A CA 1
ATOM 1402 C C . VAL A 1 193 ? -12.846 -8.266 31.213 1.00 76.12 193 VAL A C 1
ATOM 1404 O O . VAL A 1 193 ? -12.419 -7.514 30.339 1.00 76.12 193 VAL A O 1
ATOM 1407 N N . VAL A 1 194 ? -14.018 -8.069 31.816 1.00 66.69 194 VAL A N 1
ATOM 1408 C CA . VAL A 1 194 ? -14.854 -6.880 31.603 1.00 66.69 194 VAL A CA 1
ATOM 1409 C C . VAL A 1 194 ? -15.007 -6.163 32.936 1.00 66.69 194 VAL A C 1
ATOM 1411 O O . VAL A 1 194 ? -15.416 -6.775 33.921 1.00 66.69 194 VAL A O 1
ATOM 1414 N N . ILE A 1 195 ? -14.683 -4.873 32.963 1.00 73.56 195 ILE A N 1
ATOM 1415 C CA . ILE A 1 195 ? -14.722 -4.038 34.162 1.00 73.56 195 ILE A CA 1
ATOM 1416 C C . ILE A 1 195 ? -15.890 -3.064 34.025 1.00 73.56 195 ILE A C 1
ATOM 1418 O O . ILE A 1 195 ? -15.982 -2.309 33.058 1.00 73.56 195 ILE A O 1
ATOM 1422 N N . ARG A 1 196 ? -16.800 -3.065 35.004 1.00 68.44 196 ARG A N 1
ATOM 1423 C CA . ARG A 1 196 ? -17.889 -2.085 35.049 1.00 68.44 196 ARG A CA 1
ATOM 1424 C C . ARG A 1 196 ? -17.341 -0.748 35.540 1.00 68.44 196 ARG A C 1
ATOM 1426 O O . ARG A 1 196 ? -17.083 -0.597 36.732 1.00 68.44 196 ARG A O 1
ATOM 1433 N N . THR A 1 197 ? -17.238 0.230 34.650 1.00 67.38 197 THR A N 1
ATOM 1434 C CA . THR A 1 197 ? -16.882 1.610 35.003 1.00 67.38 197 THR A CA 1
ATOM 1435 C C . THR A 1 197 ? -18.035 2.575 34.674 1.00 67.38 197 THR A C 1
ATOM 1437 O O . THR A 1 197 ? -18.979 2.187 33.977 1.00 67.38 197 THR A O 1
ATOM 1440 N N . PRO A 1 198 ? -18.038 3.812 35.211 1.00 61.81 198 PRO A N 1
ATOM 1441 C CA . PRO A 1 198 ? -19.141 4.754 35.016 1.00 61.81 198 PRO A CA 1
ATOM 1442 C C . PRO A 1 198 ? -19.387 5.155 33.554 1.00 61.81 198 PRO A C 1
ATOM 1444 O O . PRO A 1 198 ? -20.549 5.342 33.188 1.00 61.81 198 PRO A O 1
ATOM 1447 N N . GLN A 1 199 ? -18.330 5.298 32.737 1.00 66.00 199 GLN A N 1
ATOM 1448 C CA . GLN A 1 199 ? -18.411 5.681 31.314 1.00 66.00 199 GLN A CA 1
ATOM 1449 C C . GLN A 1 199 ? -17.524 4.824 30.390 1.00 66.00 199 GLN A C 1
ATOM 1451 O O . GLN A 1 199 ? -17.191 5.234 29.276 1.00 66.00 199 GLN A O 1
ATOM 1456 N N . GLY A 1 200 ? -17.123 3.637 30.842 1.00 63.28 200 GLY A N 1
ATOM 1457 C CA . GLY A 1 200 ? -16.289 2.718 30.076 1.00 63.28 200 GLY A CA 1
ATOM 1458 C C . GLY A 1 200 ? -17.051 2.071 28.940 1.00 63.28 200 GLY A C 1
ATOM 1459 O O . GLY A 1 200 ? -18.043 1.372 29.155 1.00 63.28 200 GLY A O 1
ATOM 1460 N N . GLU A 1 201 ? -16.570 2.299 27.728 1.00 69.88 201 GLU A N 1
ATOM 1461 C CA . GLU A 1 201 ? -17.169 1.818 26.498 1.00 69.88 201 GLU A CA 1
ATOM 1462 C C . GLU A 1 201 ? -16.075 1.398 25.514 1.00 69.88 201 GLU A C 1
ATOM 1464 O O . GLU A 1 201 ? -14.940 1.883 25.544 1.00 69.88 201 GLU A O 1
ATOM 1469 N N . VAL A 1 202 ? -16.447 0.490 24.613 1.00 67.56 202 VAL A N 1
ATOM 1470 C CA . VAL A 1 202 ? -15.675 0.206 23.404 1.00 67.56 202 VAL A CA 1
ATOM 1471 C C . VAL A 1 202 ? -16.373 0.910 22.259 1.00 67.56 202 VAL A C 1
ATOM 1473 O O . VAL A 1 202 ? -17.511 0.577 21.919 1.00 67.56 202 VAL A O 1
ATOM 1476 N N . ILE A 1 203 ? -15.703 1.911 21.700 1.00 78.25 203 ILE A N 1
ATOM 1477 C CA . ILE A 1 203 ? -16.254 2.773 20.660 1.00 78.25 203 ILE A CA 1
ATOM 1478 C C . ILE A 1 203 ? -15.505 2.487 19.365 1.00 78.25 203 ILE A C 1
ATOM 1480 O O . ILE A 1 203 ? -14.303 2.726 19.273 1.00 78.25 203 ILE A O 1
ATOM 1484 N N . GLU A 1 204 ? -16.238 2.010 18.365 1.00 76.94 204 GLU A N 1
ATOM 1485 C CA . GLU A 1 204 ? -15.794 2.003 16.973 1.00 76.94 204 GLU A CA 1
ATOM 1486 C C . GLU A 1 204 ? -16.224 3.329 16.336 1.00 76.94 204 GLU A C 1
ATOM 1488 O O . GLU A 1 204 ? -17.412 3.678 16.347 1.00 76.94 204 GLU A O 1
ATOM 1493 N N . ARG A 1 205 ? -15.281 4.091 15.783 1.00 83.94 205 ARG A N 1
ATOM 1494 C CA . ARG A 1 205 ? -15.589 5.340 15.071 1.00 83.94 205 ARG A CA 1
ATOM 1495 C C . ARG A 1 205 ? -14.808 5.455 13.771 1.00 83.94 205 ARG A C 1
ATOM 1497 O O . ARG A 1 205 ? -13.787 4.805 13.587 1.00 83.94 205 ARG A O 1
ATOM 1504 N N . LYS A 1 206 ? -15.311 6.283 12.854 1.00 85.81 206 LYS A N 1
ATOM 1505 C CA . LYS A 1 206 ? -14.625 6.578 11.592 1.00 85.81 206 LYS A CA 1
ATOM 1506 C C . LYS A 1 206 ? -13.473 7.555 11.827 1.00 85.81 206 LYS A C 1
ATOM 1508 O O . LYS A 1 206 ? -13.633 8.512 12.582 1.00 85.81 206 LYS A O 1
ATOM 1513 N N . VAL A 1 207 ? -12.359 7.323 11.142 1.00 86.81 207 VAL A N 1
ATOM 1514 C CA . VAL A 1 207 ? -11.159 8.170 11.144 1.00 86.81 207 VAL A CA 1
ATOM 1515 C C . VAL A 1 207 ? -11.051 8.853 9.793 1.00 86.81 207 VAL A C 1
ATOM 1517 O O . VAL A 1 207 ? -11.082 8.168 8.780 1.00 86.81 207 VAL A O 1
ATOM 1520 N N . GLU A 1 208 ? -10.921 10.176 9.754 1.00 89.88 208 GLU A N 1
ATOM 1521 C CA . GLU A 1 208 ? -10.756 10.917 8.497 1.00 89.88 208 GLU A CA 1
ATOM 1522 C C . GLU A 1 208 ? -9.433 10.538 7.810 1.00 89.88 208 GLU A C 1
ATOM 1524 O O . GLU A 1 208 ? -8.355 10.772 8.354 1.00 89.88 208 GLU A O 1
ATOM 1529 N N . ALA A 1 209 ? -9.526 9.972 6.605 1.00 90.81 209 ALA A N 1
ATOM 1530 C CA . ALA A 1 209 ? -8.380 9.561 5.787 1.00 90.81 209 ALA A CA 1
ATOM 1531 C C . ALA A 1 209 ? -8.068 10.561 4.657 1.00 90.81 209 ALA A C 1
ATOM 1533 O O . ALA A 1 209 ? -7.095 10.404 3.922 1.00 90.81 209 ALA A O 1
ATOM 1534 N N . GLY A 1 210 ? -8.887 11.608 4.529 1.00 94.06 210 GLY A N 1
ATOM 1535 C CA . GLY A 1 210 ? -8.758 12.661 3.528 1.00 94.06 210 GLY A CA 1
ATOM 1536 C C . GLY A 1 210 ? -9.238 12.258 2.136 1.00 94.06 210 GLY A C 1
ATOM 1537 O O . GLY A 1 210 ? -10.004 11.307 1.958 1.00 94.06 210 GLY A O 1
ATOM 1538 N N . ARG A 1 211 ? -8.855 13.054 1.133 1.00 97.00 211 ARG A N 1
ATOM 1539 C CA . ARG A 1 211 ? -9.471 13.020 -0.203 1.00 97.00 211 ARG A CA 1
ATOM 1540 C C . ARG A 1 211 ? -8.479 12.853 -1.344 1.00 97.00 211 ARG A C 1
ATOM 1542 O O . ARG A 1 211 ? -7.321 13.262 -1.265 1.00 97.00 211 ARG A O 1
ATOM 1549 N N . ILE A 1 212 ? -8.984 12.320 -2.456 1.00 97.38 212 ILE A N 1
ATOM 1550 C CA . ILE A 1 212 ? -8.282 12.247 -3.739 1.00 97.38 212 ILE A CA 1
ATOM 1551 C C . ILE A 1 212 ? -9.061 13.042 -4.775 1.00 97.38 212 ILE A C 1
ATOM 1553 O O . ILE A 1 212 ? -10.269 12.884 -4.950 1.00 97.38 212 ILE A O 1
ATOM 1557 N N . THR A 1 213 ? -8.340 13.889 -5.493 1.00 97.81 213 THR A N 1
ATOM 1558 C CA . THR A 1 213 ? -8.840 14.652 -6.625 1.00 97.81 213 THR A CA 1
ATOM 1559 C C . THR A 1 213 ? -8.295 14.066 -7.920 1.00 97.81 213 THR A C 1
ATOM 1561 O O . THR A 1 213 ? -7.109 14.195 -8.222 1.00 97.81 213 THR A O 1
ATOM 1564 N N . PHE A 1 214 ? -9.173 13.472 -8.721 1.00 97.56 214 PHE A N 1
ATOM 1565 C CA . PHE A 1 214 ? -8.873 12.998 -10.065 1.00 97.56 214 PHE A CA 1
ATOM 1566 C C . PHE A 1 214 ? -9.072 14.118 -11.087 1.00 97.56 214 PHE A C 1
ATOM 1568 O O . PHE A 1 214 ? -10.151 14.709 -11.201 1.00 97.56 214 PHE A O 1
ATOM 1575 N N . HIS A 1 215 ? -8.030 14.383 -11.865 1.00 96.06 215 HIS A N 1
ATOM 1576 C CA . HIS A 1 215 ? -8.046 15.288 -13.003 1.00 96.06 215 HIS A CA 1
ATOM 1577 C C . HIS A 1 215 ? -8.124 14.452 -14.277 1.00 96.06 215 HIS A C 1
ATOM 1579 O O . HIS A 1 215 ? -7.128 13.893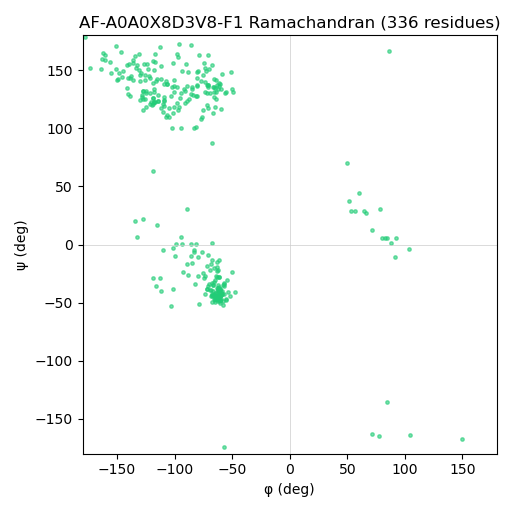 -14.732 1.00 96.06 215 HIS A O 1
ATOM 1585 N N . GLY A 1 216 ? -9.319 14.336 -14.848 1.00 92.88 216 GLY A N 1
ATOM 1586 C CA . GLY A 1 216 ? -9.527 13.663 -16.122 1.00 92.88 216 GLY A CA 1
ATOM 1587 C C . GLY A 1 216 ? -9.548 14.633 -17.300 1.00 92.88 216 GLY A C 1
ATOM 1588 O O . GLY A 1 216 ? -9.584 15.852 -17.133 1.00 92.88 216 GLY A O 1
ATOM 1589 N N . GLN A 1 217 ? -9.578 14.097 -18.520 1.00 87.75 217 GLN A N 1
ATOM 1590 C CA . GLN A 1 217 ? -9.572 14.915 -19.740 1.00 87.75 217 GLN A CA 1
ATOM 1591 C C . GLN A 1 217 ? -10.782 15.859 -19.866 1.00 87.75 217 GLN A C 1
ATOM 1593 O O . GLN A 1 217 ? -10.689 16.892 -2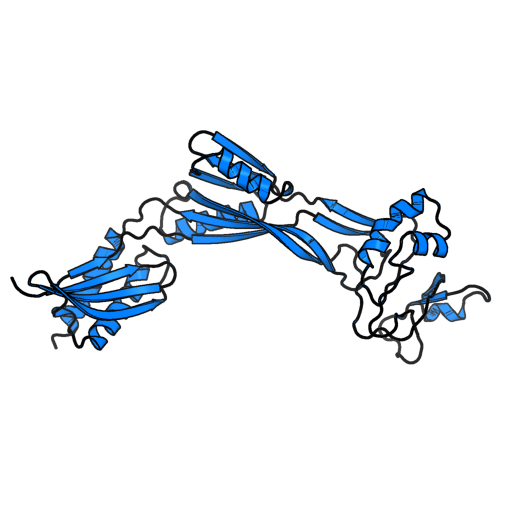0.527 1.00 87.75 217 GLN A O 1
ATOM 1598 N N . ARG A 1 218 ? -11.924 15.497 -19.267 1.00 80.56 218 ARG A N 1
ATOM 1599 C CA . ARG A 1 218 ? -13.177 16.271 -19.354 1.00 80.56 218 ARG A CA 1
ATOM 1600 C C . ARG A 1 218 ? -13.645 16.823 -18.015 1.00 80.56 218 ARG A C 1
ATOM 1602 O O . ARG A 1 218 ? -14.193 17.918 -17.981 1.00 80.56 218 ARG A O 1
ATOM 1609 N N . ASN A 1 219 ? -13.438 16.069 -16.938 1.00 93.06 219 ASN A N 1
ATOM 1610 C CA . ASN A 1 219 ? -14.021 16.347 -15.632 1.00 93.06 219 ASN A CA 1
ATOM 1611 C C . ASN A 1 219 ? -12.953 16.293 -14.539 1.00 93.06 219 ASN A C 1
ATOM 1613 O O . ASN A 1 219 ? -12.001 15.516 -14.615 1.00 93.06 219 ASN A O 1
ATOM 1617 N N . LYS A 1 220 ? -13.173 17.080 -13.487 1.00 96.25 220 LYS A N 1
ATOM 1618 C CA . LYS A 1 220 ? -12.475 16.965 -12.207 1.00 96.25 220 LYS A CA 1
ATOM 1619 C C . LYS A 1 220 ? -13.420 16.284 -11.219 1.00 96.25 220 LYS A C 1
ATOM 1621 O O . LYS A 1 220 ? -14.563 16.721 -11.091 1.00 96.25 220 LYS A O 1
ATOM 1626 N N . VAL A 1 221 ? -12.965 15.227 -10.555 1.00 97.31 221 VAL A N 1
ATOM 1627 C CA . VAL A 1 221 ? -13.775 14.445 -9.608 1.00 97.31 221 VAL A CA 1
ATOM 1628 C C . VAL A 1 221 ? -13.017 14.329 -8.295 1.00 97.31 221 VAL A C 1
ATOM 1630 O O . VAL A 1 221 ? -11.866 13.913 -8.289 1.00 97.31 221 VAL A O 1
ATOM 1633 N N . GLU A 1 222 ? -13.656 14.690 -7.190 1.00 97.50 222 GLU A N 1
ATOM 1634 C CA . GLU A 1 222 ? -13.109 14.518 -5.843 1.00 97.50 222 GLU A CA 1
ATOM 1635 C C . GLU A 1 222 ? -13.840 13.372 -5.138 1.00 97.50 222 GLU A C 1
ATOM 1637 O O . GLU A 1 222 ? -15.061 13.244 -5.271 1.00 97.50 222 GLU A O 1
ATOM 1642 N N . VAL A 1 223 ? -13.096 12.531 -4.422 1.00 97.06 223 VAL A N 1
ATOM 1643 C CA . VAL A 1 223 ? -13.621 11.388 -3.665 1.00 97.06 223 VAL A CA 1
ATOM 1644 C C . VAL A 1 223 ? -12.964 11.327 -2.291 1.00 97.06 223 VAL A C 1
ATOM 1646 O O . VAL A 1 223 ? -11.768 11.598 -2.169 1.00 97.06 223 VAL A O 1
ATOM 1649 N N . SER A 1 224 ? -13.739 10.971 -1.264 1.00 96.81 224 SER A N 1
ATOM 1650 C CA . SER A 1 224 ? -13.206 10.698 0.070 1.00 96.81 224 SER A CA 1
ATOM 1651 C C . SER A 1 224 ? -12.633 9.288 0.145 1.00 96.81 224 SER A C 1
ATOM 1653 O O . SER A 1 224 ? -13.261 8.338 -0.321 1.00 96.81 224 SER A O 1
ATOM 1655 N N . ILE A 1 225 ? -11.471 9.129 0.778 1.00 95.44 225 ILE A N 1
ATOM 1656 C CA . ILE A 1 225 ? -10.888 7.804 1.028 1.00 95.44 225 ILE A CA 1
ATOM 1657 C C . ILE A 1 225 ? -11.789 6.997 1.978 1.00 95.44 225 ILE A C 1
ATOM 1659 O O . ILE A 1 225 ? -11.923 5.784 1.843 1.00 95.44 225 ILE A O 1
ATOM 1663 N N . ASN A 1 226 ? -12.507 7.683 2.871 1.00 94.06 226 ASN A N 1
ATOM 1664 C CA . ASN A 1 226 ? -13.475 7.088 3.794 1.00 94.06 226 ASN A CA 1
ATOM 1665 C C . ASN A 1 226 ? -14.678 6.405 3.132 1.00 94.06 226 ASN A C 1
ATOM 1667 O O . ASN A 1 226 ? -15.398 5.675 3.818 1.00 94.06 226 ASN A O 1
ATOM 1671 N N . ASP A 1 227 ? -14.920 6.657 1.844 1.00 94.38 227 ASP A N 1
ATOM 1672 C CA . ASP A 1 227 ? -16.034 6.058 1.106 1.00 94.38 227 ASP A CA 1
ATOM 1673 C C . ASP A 1 227 ? -15.707 4.644 0.585 1.00 94.38 227 ASP A C 1
ATOM 1675 O O . ASP A 1 227 ? -16.592 3.971 0.054 1.00 94.38 227 ASP A O 1
ATOM 1679 N N . GLY A 1 228 ? -14.464 4.180 0.765 1.00 93.94 228 GLY A N 1
ATOM 1680 C CA . GLY A 1 228 ? -14.011 2.847 0.368 1.00 93.94 228 GLY A CA 1
ATOM 1681 C C . GLY A 1 228 ? -13.530 2.759 -1.082 1.00 93.94 228 GLY A C 1
ATOM 1682 O O . GLY A 1 228 ? -13.741 3.656 -1.906 1.00 93.94 228 GLY A O 1
ATOM 1683 N N . ALA A 1 229 ? -12.864 1.651 -1.401 1.00 96.69 229 ALA A N 1
ATOM 1684 C CA . ALA A 1 229 ? -12.190 1.440 -2.677 1.00 96.69 229 ALA A CA 1
ATOM 1685 C C . ALA A 1 229 ? -13.130 1.522 -3.888 1.00 96.69 229 ALA A C 1
ATOM 1687 O O . ALA A 1 229 ? -12.797 2.176 -4.879 1.00 96.69 229 ALA A O 1
ATOM 1688 N N . ASP A 1 230 ? -14.320 0.924 -3.807 1.00 97.12 230 ASP A N 1
ATOM 1689 C CA . ASP A 1 230 ? -15.280 0.902 -4.918 1.00 97.12 230 ASP A CA 1
ATOM 1690 C C . ASP A 1 230 ? -15.680 2.315 -5.370 1.00 97.12 230 ASP A C 1
ATOM 1692 O O . ASP A 1 230 ? -15.730 2.607 -6.568 1.00 97.12 230 ASP A O 1
ATOM 1696 N N . ILE A 1 231 ? -15.926 3.223 -4.420 1.00 97.19 231 ILE A N 1
ATOM 1697 C CA . ILE A 1 231 ? -16.318 4.606 -4.715 1.00 97.19 231 ILE A CA 1
ATOM 1698 C C . ILE A 1 231 ? -15.139 5.401 -5.288 1.00 97.19 231 ILE A C 1
ATOM 1700 O O . ILE A 1 231 ? -15.332 6.210 -6.202 1.00 97.19 231 ILE A O 1
ATOM 1704 N N . ILE A 1 232 ? -13.917 5.143 -4.815 1.00 97.19 232 ILE A N 1
ATOM 1705 C CA . ILE A 1 232 ? -12.688 5.734 -5.365 1.00 97.19 232 ILE A CA 1
ATOM 1706 C C . ILE A 1 232 ? -12.505 5.312 -6.826 1.00 97.19 232 ILE A C 1
ATOM 1708 O O . ILE A 1 232 ? -12.328 6.174 -7.693 1.00 97.19 232 ILE A O 1
ATOM 1712 N N . MET A 1 233 ? -12.626 4.015 -7.121 1.00 97.31 233 MET A N 1
ATOM 1713 C CA . MET A 1 233 ? -12.464 3.478 -8.476 1.00 97.31 233 MET A CA 1
ATOM 1714 C C . MET A 1 233 ? -13.553 3.986 -9.430 1.00 97.31 233 MET A C 1
ATOM 1716 O O . MET A 1 233 ? -13.244 4.419 -10.542 1.00 97.31 233 MET A O 1
ATOM 1720 N N . GLN A 1 234 ? -14.812 4.050 -8.982 1.00 96.44 234 GLN A N 1
ATOM 1721 C CA . GLN A 1 234 ? -15.896 4.688 -9.743 1.00 96.44 234 GLN A CA 1
ATOM 1722 C C . GLN A 1 234 ? -15.634 6.184 -9.960 1.00 96.44 234 GLN A C 1
ATOM 1724 O O . GLN A 1 234 ? -15.937 6.738 -11.017 1.00 96.44 234 GLN A O 1
ATOM 1729 N N . GLY A 1 235 ? -15.062 6.869 -8.970 1.00 95.38 235 GLY A N 1
ATOM 1730 C CA . GLY A 1 235 ? -14.666 8.267 -9.084 1.00 95.38 235 GLY A CA 1
ATOM 1731 C C . GLY A 1 235 ? -13.639 8.509 -10.181 1.00 95.38 235 GLY A C 1
ATOM 1732 O O . GLY A 1 235 ? -13.814 9.438 -10.975 1.00 95.38 235 GLY A O 1
ATOM 1733 N N . MET A 1 236 ? -12.626 7.647 -10.256 1.00 94.56 236 MET A N 1
ATOM 1734 C CA . MET A 1 236 ? -11.625 7.668 -11.317 1.00 94.56 236 MET A CA 1
ATOM 1735 C 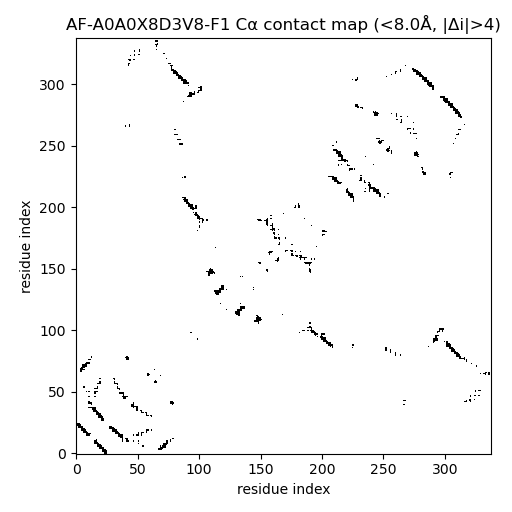C . MET A 1 236 ? -12.258 7.397 -12.688 1.00 94.56 236 MET A C 1
ATOM 1737 O O . MET A 1 236 ? -12.015 8.148 -13.631 1.00 94.56 236 MET A O 1
ATOM 1741 N N . GLU A 1 237 ? -13.146 6.404 -12.797 1.00 94.00 237 GLU A N 1
ATOM 1742 C CA . GLU A 1 237 ? -13.855 6.099 -14.047 1.00 94.00 237 GLU A CA 1
ATOM 1743 C C . GLU A 1 237 ? -14.709 7.285 -14.537 1.00 94.00 237 GLU A C 1
ATOM 1745 O O . GLU A 1 237 ? -14.679 7.639 -15.718 1.00 94.00 237 GLU A O 1
ATOM 1750 N N . ARG A 1 238 ? -15.409 7.981 -13.628 1.00 94.06 238 ARG A N 1
ATOM 1751 C CA . ARG A 1 238 ? -16.187 9.198 -13.951 1.00 94.06 238 ARG A CA 1
ATOM 1752 C C . ARG A 1 238 ? -15.321 10.365 -14.429 1.00 94.06 238 ARG A C 1
ATOM 1754 O O . ARG A 1 238 ? -15.816 11.229 -15.163 1.00 94.06 238 ARG A O 1
ATOM 1761 N N . ALA A 1 239 ? -14.056 10.428 -14.011 1.00 92.94 239 ALA A N 1
ATOM 1762 C CA . ALA A 1 239 ? -13.108 11.411 -14.531 1.00 92.94 239 ALA A CA 1
ATOM 1763 C C . ALA A 1 239 ? -12.744 11.117 -16.005 1.00 92.94 239 ALA A C 1
ATOM 1765 O O . ALA A 1 239 ? -12.395 12.033 -16.757 1.00 92.94 239 ALA A O 1
ATOM 1766 N N . GLY A 1 240 ? -12.916 9.871 -16.457 1.00 90.88 240 GLY A N 1
ATOM 1767 C CA . GLY A 1 240 ? -12.605 9.409 -17.806 1.00 90.88 240 GLY A CA 1
ATOM 1768 C C . GLY A 1 240 ? -11.132 9.026 -17.932 1.00 90.88 240 GLY A C 1
ATOM 1769 O O . GLY A 1 240 ? -10.578 8.367 -17.060 1.00 90.88 240 GLY A O 1
ATOM 1770 N N . GLN A 1 241 ? -10.471 9.438 -19.018 1.00 91.44 241 GLN A N 1
ATOM 1771 C CA . GLN A 1 241 ? -9.026 9.242 -19.137 1.00 91.44 241 GLN A CA 1
ATOM 1772 C C . GLN A 1 241 ? -8.303 10.100 -18.090 1.00 91.44 241 GLN A C 1
ATOM 1774 O O . GLN A 1 241 ? -8.330 11.332 -18.185 1.00 91.44 241 GLN A O 1
ATOM 1779 N N . LEU A 1 242 ? -7.662 9.443 -17.121 1.00 93.56 242 LEU A N 1
ATOM 1780 C CA . LEU A 1 242 ? -6.895 10.093 -16.064 1.00 93.56 242 LEU A CA 1
ATOM 1781 C C . LEU A 1 242 ? -5.698 10.850 -16.658 1.00 93.56 242 LEU A C 1
ATOM 1783 O O . LEU A 1 242 ? -4.894 10.282 -17.404 1.00 93.56 242 LEU A O 1
ATOM 1787 N N . LEU A 1 243 ? -5.606 12.140 -16.338 1.00 93.00 243 LEU A N 1
ATOM 1788 C CA . LEU A 1 243 ? -4.464 12.991 -16.667 1.00 93.00 243 LEU A CA 1
ATOM 1789 C C . LEU A 1 243 ? -3.550 13.189 -15.460 1.00 93.00 243 LEU A C 1
ATOM 1791 O O . LEU A 1 243 ? -2.339 13.231 -15.641 1.00 93.00 243 LEU A O 1
ATOM 1795 N N . ASP A 1 244 ? -4.125 13.326 -14.263 1.00 95.00 244 ASP A N 1
ATOM 1796 C CA . ASP A 1 244 ? -3.384 13.431 -13.007 1.00 95.00 244 ASP A CA 1
ATOM 1797 C C . ASP A 1 244 ? -4.278 13.101 -11.796 1.00 95.00 244 ASP A C 1
ATOM 1799 O O . ASP A 1 244 ? -5.508 13.148 -11.890 1.00 95.00 244 ASP A O 1
ATOM 1803 N N . ALA A 1 245 ? -3.675 12.812 -10.642 1.00 96.12 245 ALA A N 1
ATOM 1804 C CA . ALA A 1 245 ? -4.378 12.573 -9.380 1.00 96.12 245 ALA A CA 1
ATOM 1805 C C . ALA A 1 245 ? -3.651 13.234 -8.203 1.00 96.12 245 ALA A C 1
ATOM 1807 O O . ALA A 1 245 ? -2.459 13.014 -7.996 1.00 96.12 245 ALA A O 1
ATOM 1808 N N . VAL A 1 246 ? -4.354 14.030 -7.401 1.00 96.44 246 VAL A N 1
ATOM 1809 C CA . VAL A 1 246 ? -3.780 14.769 -6.266 1.00 96.44 246 VAL A CA 1
ATOM 1810 C C . VAL A 1 246 ? -4.446 14.313 -4.975 1.00 96.44 246 VAL A C 1
ATOM 1812 O O . VAL A 1 246 ? -5.669 14.344 -4.875 1.00 96.44 246 VAL A O 1
ATOM 1815 N N . GLY A 1 247 ? -3.649 13.892 -3.995 1.00 95.88 247 GLY A N 1
ATOM 1816 C CA . GLY A 1 247 ? -4.131 13.577 -2.652 1.00 95.88 247 GLY A CA 1
ATOM 1817 C C . GLY A 1 247 ? -4.081 14.795 -1.735 1.00 95.88 247 GLY A C 1
ATOM 1818 O O . GLY A 1 247 ? -3.296 15.721 -1.950 1.00 95.88 247 GLY A O 1
ATOM 1819 N N . GLU A 1 248 ? -4.920 14.788 -0.709 1.00 96.44 248 GLU A N 1
ATOM 1820 C CA . GLU A 1 248 ? -4.980 15.832 0.308 1.00 96.44 248 GLU A CA 1
ATOM 1821 C C . GLU A 1 248 ? -3.662 15.961 1.091 1.00 96.44 248 GLU A C 1
ATOM 1823 O O . GLU A 1 248 ? -3.043 14.970 1.486 1.00 96.44 248 GLU A O 1
ATOM 1828 N N . ALA A 1 249 ? -3.208 17.194 1.318 1.00 93.75 249 ALA A N 1
ATOM 1829 C CA . ALA A 1 249 ? -1.950 17.451 2.011 1.00 93.75 249 ALA A CA 1
ATOM 1830 C C . ALA A 1 249 ? -2.016 17.015 3.484 1.00 93.75 249 ALA A C 1
ATOM 1832 O O . ALA A 1 249 ? -2.975 17.320 4.182 1.00 93.75 249 ALA A O 1
ATOM 1833 N N . GLY A 1 250 ? -0.964 16.345 3.965 1.00 90.88 250 GLY A N 1
ATOM 1834 C CA . GLY A 1 250 ? -0.890 15.844 5.345 1.00 90.88 250 GLY A CA 1
ATOM 1835 C C . GLY A 1 250 ? -1.488 14.449 5.560 1.00 90.88 250 GLY A C 1
ATOM 1836 O O . GLY A 1 250 ? -1.450 13.959 6.682 1.00 90.88 250 GLY A O 1
ATOM 1837 N N . THR A 1 251 ? -1.988 13.801 4.504 1.00 93.06 251 THR A N 1
ATOM 1838 C CA . THR A 1 251 ? -2.467 12.405 4.527 1.00 93.06 251 THR A CA 1
ATOM 1839 C C . THR A 1 251 ? -1.396 11.438 4.018 1.00 93.06 251 THR A C 1
ATOM 1841 O O . THR A 1 251 ? -0.469 11.858 3.314 1.00 93.06 251 THR A O 1
ATOM 1844 N N . ASN A 1 252 ? -1.522 10.138 4.316 1.00 92.00 252 ASN A N 1
ATOM 1845 C CA . ASN A 1 252 ? -0.573 9.137 3.817 1.00 92.00 252 ASN A CA 1
ATOM 1846 C C . ASN A 1 252 ? -0.636 9.029 2.288 1.00 92.00 252 ASN A C 1
ATOM 1848 O O . ASN A 1 252 ? 0.401 9.077 1.623 1.00 92.00 252 ASN A O 1
ATOM 1852 N N . VAL A 1 253 ? -1.842 8.972 1.712 1.00 94.69 253 VAL A N 1
ATOM 1853 C CA . VAL A 1 253 ? -2.032 8.954 0.251 1.00 94.69 253 VAL A CA 1
ATOM 1854 C C . VAL A 1 253 ? -1.504 10.229 -0.411 1.00 94.69 253 VAL A C 1
ATOM 1856 O O . VAL A 1 253 ? -0.798 10.149 -1.417 1.00 94.69 253 VAL A O 1
ATOM 1859 N N . GLY A 1 254 ? -1.777 11.412 0.147 1.00 95.00 254 GLY A N 1
ATOM 1860 C CA . GLY A 1 254 ? -1.231 12.669 -0.373 1.00 95.00 254 GLY A CA 1
ATOM 1861 C C . GLY A 1 254 ? 0.296 12.726 -0.308 1.00 95.00 254 GLY A C 1
ATOM 1862 O O . GLY A 1 254 ? 0.941 13.178 -1.259 1.00 95.00 254 GLY A O 1
ATOM 1863 N N . GLY A 1 255 ? 0.881 12.215 0.778 1.00 95.06 255 GLY A N 1
ATOM 1864 C CA . GLY A 1 255 ? 2.323 12.045 0.934 1.00 95.06 255 GLY A CA 1
ATOM 1865 C C . GLY A 1 255 ? 2.919 11.118 -0.126 1.00 95.06 255 GLY A C 1
ATOM 1866 O O . GLY A 1 255 ? 3.857 11.515 -0.813 1.00 95.06 255 GLY A O 1
ATOM 1867 N N . MET A 1 256 ? 2.335 9.933 -0.324 1.00 95.81 256 MET A N 1
ATOM 1868 C CA . MET A 1 256 ? 2.774 8.958 -1.330 1.00 95.81 256 MET A CA 1
ATOM 1869 C C . MET A 1 256 ? 2.699 9.528 -2.752 1.00 95.81 256 MET A C 1
ATOM 1871 O O . MET A 1 256 ? 3.673 9.440 -3.499 1.00 95.81 256 MET A O 1
ATOM 1875 N N . LEU A 1 257 ? 1.586 10.162 -3.141 1.00 95.81 257 LEU A N 1
ATOM 1876 C CA . LEU A 1 257 ? 1.443 10.731 -4.488 1.00 95.81 257 LEU A CA 1
ATOM 1877 C C . LEU A 1 257 ? 2.477 11.837 -4.754 1.00 95.81 257 LEU A C 1
ATOM 1879 O O . LEU A 1 257 ? 3.044 11.905 -5.845 1.00 95.81 257 LEU A O 1
ATOM 1883 N N . ASN A 1 258 ? 2.767 12.684 -3.764 1.00 94.94 258 ASN A N 1
ATOM 1884 C CA . ASN A 1 258 ? 3.813 13.702 -3.890 1.00 94.94 258 ASN A CA 1
ATOM 1885 C C . ASN A 1 258 ? 5.227 13.105 -3.865 1.00 94.94 258 ASN A C 1
ATOM 1887 O O . ASN A 1 258 ? 6.078 13.539 -4.641 1.00 94.94 258 ASN A O 1
ATOM 1891 N N . GLY A 1 259 ? 5.468 12.085 -3.040 1.00 94.44 259 GLY A N 1
ATOM 1892 C CA . GLY A 1 259 ? 6.734 11.355 -2.988 1.00 94.44 259 GLY A CA 1
ATOM 1893 C C . GLY A 1 259 ? 7.061 10.679 -4.318 1.00 94.44 259 GLY A C 1
ATOM 1894 O O . GLY A 1 259 ? 8.168 10.828 -4.829 1.00 94.44 259 GLY A O 1
ATOM 1895 N N . LEU A 1 260 ? 6.076 10.030 -4.943 1.00 93.44 260 LEU A N 1
ATOM 1896 C CA . LEU A 1 260 ? 6.194 9.468 -6.289 1.00 93.44 260 LEU A CA 1
ATOM 1897 C C . LEU A 1 260 ? 6.622 10.516 -7.321 1.00 93.44 260 LEU A C 1
ATOM 1899 O O . LEU A 1 260 ? 7.555 10.275 -8.094 1.00 93.44 260 LEU A O 1
ATOM 1903 N N . ARG A 1 261 ? 5.969 11.687 -7.324 1.00 93.56 261 ARG A N 1
ATOM 1904 C CA . ARG A 1 261 ? 6.327 12.791 -8.227 1.00 93.56 261 ARG A CA 1
ATOM 1905 C C . ARG A 1 261 ? 7.758 13.264 -7.999 1.00 93.56 261 ARG A C 1
ATOM 1907 O O . ARG A 1 261 ? 8.512 13.376 -8.962 1.00 93.56 261 ARG A O 1
ATOM 1914 N N . GLN A 1 262 ? 8.132 13.495 -6.742 1.00 93.31 262 GLN A N 1
ATOM 1915 C CA . GLN A 1 262 ? 9.462 13.973 -6.371 1.00 93.31 262 GLN A CA 1
ATOM 1916 C C . GLN A 1 262 ? 10.550 12.973 -6.781 1.00 93.31 262 GLN A C 1
ATOM 1918 O O . GLN A 1 262 ? 11.499 13.342 -7.468 1.00 93.31 262 GLN A O 1
ATOM 1923 N N . ASN A 1 263 ? 10.359 11.691 -6.464 1.00 90.44 263 ASN A N 1
ATOM 1924 C CA . ASN A 1 263 ? 11.302 10.628 -6.805 1.00 90.44 263 ASN A CA 1
ATOM 1925 C C . ASN A 1 263 ? 11.528 10.523 -8.319 1.00 90.44 263 ASN A C 1
ATOM 1927 O O . ASN A 1 263 ? 12.666 10.370 -8.770 1.00 90.44 263 ASN A O 1
ATOM 1931 N N . LEU A 1 264 ? 10.461 10.617 -9.124 1.00 87.81 264 LEU A N 1
ATOM 1932 C CA . LEU A 1 264 ? 10.599 10.573 -10.578 1.00 87.81 264 LEU A CA 1
ATOM 1933 C C . LEU A 1 264 ? 11.225 11.860 -11.139 1.00 87.81 264 LEU A C 1
ATOM 1935 O O . LEU A 1 264 ? 12.044 11.779 -12.058 1.00 87.81 264 LEU A O 1
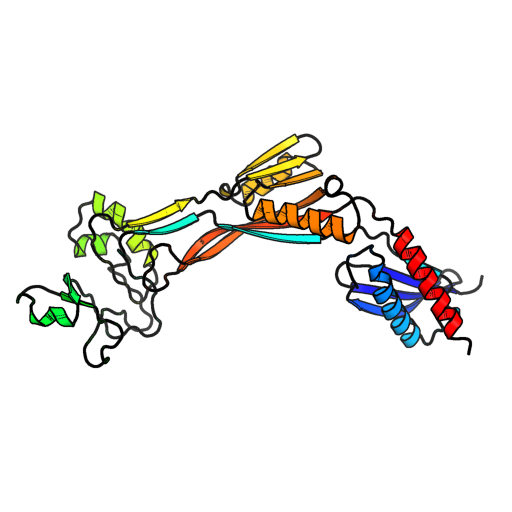ATOM 1939 N N . ALA A 1 265 ? 10.874 13.027 -10.594 1.00 89.56 265 ALA A N 1
ATOM 1940 C CA . ALA A 1 265 ? 11.468 14.309 -10.970 1.00 89.56 265 ALA A CA 1
ATOM 1941 C C . ALA A 1 265 ? 12.989 14.297 -10.752 1.00 89.56 265 ALA A C 1
ATOM 1943 O O . ALA A 1 265 ? 13.743 14.589 -11.682 1.00 89.56 265 ALA A O 1
ATOM 1944 N N . ASP A 1 266 ? 13.437 13.851 -9.576 1.00 88.25 266 ASP A N 1
ATOM 1945 C CA . ASP A 1 266 ? 14.855 13.760 -9.220 1.00 88.25 266 ASP A CA 1
ATOM 1946 C C . ASP A 1 266 ? 15.597 12.742 -10.091 1.00 88.25 266 ASP A C 1
ATOM 1948 O O . ASP A 1 266 ? 16.667 13.036 -10.628 1.00 88.25 266 ASP A O 1
ATOM 1952 N N . ALA A 1 267 ? 15.005 11.564 -10.308 1.00 83.25 267 ALA A N 1
ATOM 1953 C CA . ALA A 1 267 ? 15.613 10.517 -11.126 1.00 83.25 267 ALA A CA 1
ATOM 1954 C C . ALA A 1 267 ? 15.752 10.904 -12.607 1.00 83.25 267 ALA A C 1
ATOM 1956 O O . ALA A 1 267 ? 16.684 10.468 -13.284 1.00 83.25 267 ALA A O 1
ATOM 1957 N N . THR A 1 268 ? 14.822 11.704 -13.135 1.00 79.62 268 THR A N 1
ATOM 1958 C CA . THR A 1 268 ? 14.802 12.093 -14.556 1.00 79.62 268 THR A CA 1
ATOM 1959 C C . THR A 1 268 ? 15.374 13.488 -14.818 1.00 79.62 268 THR A C 1
ATOM 1961 O O . THR A 1 268 ? 15.610 13.842 -15.978 1.00 79.62 268 THR A O 1
ATOM 1964 N N . GLY A 1 269 ? 15.628 14.274 -13.767 1.00 82.69 269 GLY A N 1
ATOM 1965 C CA . GLY A 1 269 ? 16.047 15.673 -13.860 1.00 82.69 269 GLY A CA 1
ATOM 1966 C C . GLY A 1 269 ? 14.983 16.577 -14.489 1.00 82.69 269 GLY A C 1
ATOM 1967 O O . GLY A 1 269 ? 15.326 17.542 -15.177 1.00 82.69 269 GLY A O 1
ATOM 1968 N N . GLN A 1 270 ? 13.706 16.230 -14.334 1.00 84.56 270 GLN A N 1
ATOM 1969 C CA . GLN A 1 270 ? 12.578 16.975 -14.890 1.00 84.56 270 GLN A CA 1
ATOM 1970 C C . GLN A 1 270 ? 11.898 17.838 -13.820 1.00 84.56 270 GLN A C 1
ATOM 1972 O O . GLN A 1 270 ? 11.991 17.528 -12.635 1.00 84.56 270 GLN A O 1
ATOM 1977 N N . PRO A 1 271 ? 11.198 18.920 -14.210 1.00 89.12 271 PRO A N 1
ATOM 1978 C CA . PRO A 1 271 ? 10.429 19.721 -13.265 1.00 89.12 271 PRO A CA 1
ATOM 1979 C C . PRO A 1 271 ? 9.325 18.891 -12.604 1.00 89.12 271 PRO A C 1
ATOM 1981 O O . PRO A 1 271 ? 8.632 18.145 -13.294 1.00 89.12 271 PRO A O 1
ATOM 1984 N N . PHE A 1 272 ? 9.118 19.082 -11.300 1.00 90.00 272 PHE A N 1
ATOM 1985 C CA . PHE A 1 272 ? 8.067 18.409 -10.529 1.00 90.00 272 PHE A CA 1
ATOM 1986 C C . PHE A 1 272 ? 6.679 18.547 -11.180 1.00 90.00 272 PHE A C 1
ATOM 1988 O O . PHE A 1 272 ? 5.978 17.555 -11.350 1.00 90.00 272 PHE A O 1
ATOM 1995 N N . ASP A 1 273 ? 6.332 19.748 -11.652 1.00 89.31 273 ASP A N 1
ATOM 1996 C CA . ASP A 1 273 ? 5.031 20.049 -12.275 1.00 89.31 273 ASP A CA 1
ATOM 1997 C C . ASP A 1 273 ? 4.807 19.352 -13.629 1.00 89.31 273 ASP A C 1
ATOM 1999 O O . ASP A 1 273 ? 3.693 19.334 -14.151 1.00 89.31 273 ASP A O 1
ATOM 2003 N N . ALA A 1 274 ? 5.860 18.791 -14.231 1.00 87.44 274 ALA A N 1
ATOM 2004 C CA . ALA A 1 274 ? 5.752 17.998 -15.453 1.00 87.44 274 ALA A CA 1
ATOM 2005 C C . ALA A 1 274 ? 5.424 16.520 -15.170 1.00 87.44 274 ALA A C 1
ATOM 2007 O O . ALA A 1 274 ? 5.152 15.762 -16.106 1.00 87.44 274 ALA A O 1
ATOM 2008 N N . ILE A 1 275 ? 5.473 16.102 -13.902 1.00 90.81 275 ILE A N 1
ATOM 2009 C CA . ILE A 1 275 ? 5.262 14.724 -13.477 1.00 90.81 275 ILE A CA 1
ATOM 2010 C C . ILE A 1 275 ? 3.805 14.522 -13.060 1.00 90.81 275 ILE A C 1
ATOM 2012 O O . ILE A 1 275 ? 3.283 15.226 -12.198 1.00 90.81 275 ILE A O 1
ATOM 2016 N N . THR A 1 276 ? 3.155 13.519 -13.651 1.00 92.81 276 THR A N 1
ATOM 2017 C CA . THR A 1 276 ? 1.724 13.258 -13.443 1.00 92.81 276 THR A CA 1
ATOM 2018 C C . THR A 1 276 ? 1.475 11.827 -12.995 1.00 92.81 276 THR A C 1
ATOM 2020 O O . THR A 1 276 ? 2.174 10.886 -13.391 1.00 92.81 276 THR A O 1
ATOM 2023 N N . ILE A 1 277 ? 0.460 11.655 -12.154 1.00 94.75 277 ILE A N 1
ATOM 2024 C CA . ILE A 1 277 ? -0.026 10.338 -11.762 1.00 94.75 277 ILE A CA 1
ATOM 2025 C C . ILE A 1 277 ? -0.818 9.764 -12.930 1.00 94.75 277 ILE A C 1
ATOM 2027 O O . ILE A 1 277 ? -1.823 10.320 -13.369 1.00 94.75 277 ILE A O 1
ATOM 2031 N N . GLY A 1 278 ? -0.310 8.666 -13.475 1.00 90.81 278 GLY A N 1
ATOM 2032 C CA . GLY A 1 278 ? -0.823 8.067 -14.693 1.00 90.81 278 GLY A CA 1
ATOM 2033 C C . GLY A 1 278 ? -1.940 7.062 -14.465 1.00 90.81 278 GLY A C 1
ATOM 2034 O O . GLY A 1 278 ? -2.709 6.851 -15.402 1.00 90.81 278 GLY A O 1
ATOM 2035 N N . ASP A 1 279 ? -1.979 6.438 -13.287 1.00 93.62 279 ASP A N 1
ATOM 2036 C CA . ASP A 1 279 ? -2.983 5.447 -12.902 1.00 93.62 279 ASP A CA 1
ATOM 2037 C C . ASP A 1 279 ? -2.997 5.229 -11.381 1.00 93.62 279 ASP A C 1
ATOM 2039 O O . ASP A 1 279 ? -2.007 5.525 -10.702 1.00 93.62 279 ASP A O 1
ATOM 2043 N N . LEU A 1 280 ? -4.101 4.693 -10.861 1.00 95.44 280 LEU A N 1
ATOM 2044 C CA . LEU A 1 280 ? -4.299 4.397 -9.443 1.00 95.44 280 LEU A CA 1
ATOM 2045 C C . LEU A 1 280 ? -5.215 3.178 -9.267 1.00 95.44 280 LEU A C 1
ATOM 2047 O O . LEU A 1 280 ? -6.191 3.007 -9.991 1.00 95.44 280 LEU A O 1
ATOM 2051 N N . LEU A 1 281 ? -4.919 2.349 -8.269 1.00 97.00 281 LEU A N 1
ATOM 2052 C CA . LEU A 1 281 ? -5.745 1.220 -7.856 1.00 97.00 281 LEU A CA 1
ATOM 2053 C C . LEU A 1 281 ? -6.023 1.307 -6.356 1.00 97.00 281 LEU A C 1
ATOM 2055 O O . LEU A 1 281 ? -5.084 1.359 -5.565 1.00 97.00 281 LEU A O 1
ATOM 2059 N N . ALA A 1 282 ? -7.299 1.289 -5.980 1.00 97.06 282 ALA A N 1
ATOM 2060 C CA . ALA A 1 282 ? -7.745 1.225 -4.593 1.00 97.06 282 ALA A CA 1
ATOM 2061 C C . ALA A 1 282 ? -8.328 -0.158 -4.277 1.00 97.06 282 ALA A C 1
ATOM 2063 O O . ALA A 1 282 ? -9.027 -0.742 -5.108 1.00 97.06 282 ALA A O 1
ATOM 2064 N N . VAL A 1 283 ? -8.046 -0.672 -3.079 1.00 96.69 283 VAL A N 1
ATOM 2065 C CA . VAL A 1 283 ? -8.560 -1.951 -2.570 1.00 96.69 283 VAL A CA 1
ATOM 2066 C C . VAL A 1 283 ? -8.876 -1.810 -1.082 1.00 96.69 283 VAL A C 1
ATOM 2068 O O . VAL A 1 283 ? -8.062 -1.275 -0.330 1.00 96.69 283 VAL A O 1
ATOM 2071 N N . ASP A 1 284 ? -10.036 -2.302 -0.652 1.00 95.06 284 ASP A N 1
ATOM 2072 C CA . ASP A 1 284 ? -10.380 -2.352 0.770 1.00 95.06 284 ASP A CA 1
ATOM 2073 C C . ASP A 1 284 ? -9.535 -3.416 1.482 1.00 95.06 284 ASP A C 1
ATOM 2075 O O . ASP A 1 284 ? -9.324 -4.523 0.978 1.00 95.06 284 ASP A O 1
ATOM 2079 N N . ALA A 1 285 ? -9.042 -3.079 2.668 1.00 90.75 285 ALA A N 1
ATOM 2080 C CA . ALA A 1 285 ? -8.164 -3.923 3.462 1.00 90.75 285 ALA A CA 1
ATOM 2081 C C . ALA A 1 285 ? -8.584 -3.926 4.936 1.00 90.75 285 ALA A C 1
ATOM 2083 O O . ALA A 1 285 ? -9.205 -2.986 5.428 1.00 90.75 285 ALA A O 1
ATOM 2084 N N . MET A 1 286 ? -8.200 -4.988 5.646 1.00 87.81 286 MET A N 1
ATOM 2085 C CA . MET A 1 286 ? -8.317 -5.078 7.100 1.00 87.81 286 MET A CA 1
ATOM 2086 C C . MET A 1 286 ? -6.916 -5.007 7.707 1.00 87.81 286 MET A C 1
ATOM 2088 O O . MET A 1 286 ? -6.050 -5.811 7.354 1.00 87.81 286 MET A O 1
ATOM 2092 N N . ILE A 1 287 ? -6.694 -4.053 8.604 1.00 86.06 287 ILE A N 1
ATOM 2093 C CA . ILE A 1 287 ? -5.374 -3.678 9.113 1.00 86.06 287 ILE A CA 1
ATOM 2094 C C . ILE A 1 287 ? -5.346 -3.943 10.619 1.00 86.06 287 ILE A C 1
ATOM 2096 O O . ILE A 1 287 ? -6.183 -3.396 11.334 1.00 86.06 287 ILE A O 1
ATOM 2100 N N . PRO A 1 288 ? -4.413 -4.761 11.133 1.00 85.00 288 PRO A N 1
ATOM 2101 C CA . PRO A 1 288 ? -4.258 -4.926 12.570 1.00 85.00 288 PRO A CA 1
ATOM 2102 C C . PRO A 1 288 ? -3.667 -3.645 13.170 1.00 85.00 288 PRO A C 1
ATOM 2104 O O . PRO A 1 288 ? -2.542 -3.263 12.843 1.00 85.00 288 PRO A O 1
ATOM 2107 N N . VAL A 1 289 ? -4.413 -2.989 14.055 1.00 85.56 289 VAL A N 1
ATOM 2108 C CA . VAL A 1 289 ? -4.000 -1.760 14.744 1.00 85.56 289 VAL A CA 1
ATOM 2109 C C . VAL A 1 289 ? -4.127 -1.960 16.251 1.00 85.56 289 VAL A C 1
ATOM 2111 O O . VAL A 1 289 ? -5.059 -2.608 16.727 1.00 85.56 289 VAL A O 1
ATOM 2114 N N . SER A 1 290 ? -3.176 -1.420 17.015 1.00 84.56 290 SER A N 1
ATOM 2115 C CA . SER A 1 290 ? -3.273 -1.393 18.475 1.00 84.56 290 SER A CA 1
ATOM 2116 C C . SER A 1 290 ? -4.452 -0.538 18.919 1.00 84.56 290 SER A C 1
ATOM 2118 O O . SER A 1 290 ? -4.611 0.599 18.478 1.00 84.56 290 SER A O 1
ATOM 2120 N N . VAL A 1 291 ? -5.266 -1.087 19.814 1.00 84.94 291 VAL A N 1
ATOM 2121 C CA . VAL A 1 291 ? -6.460 -0.410 20.317 1.00 84.94 291 VAL A CA 1
ATOM 2122 C C . VAL A 1 291 ? -6.048 0.730 21.247 1.00 84.94 291 VAL A C 1
ATOM 2124 O O . VAL A 1 291 ? -5.255 0.551 22.173 1.00 84.94 291 VAL A O 1
ATOM 2127 N N . SER A 1 292 ? -6.591 1.926 21.025 1.00 81.56 292 SER A N 1
ATOM 2128 C CA . SER A 1 292 ? -6.315 3.064 21.908 1.00 81.56 292 SER A CA 1
ATOM 2129 C C . SER A 1 292 ? -6.960 2.838 23.277 1.00 81.56 292 SER A C 1
ATOM 2131 O O . SER A 1 292 ? -8.143 2.519 23.353 1.00 81.56 292 SER A O 1
ATOM 2133 N N . GLY A 1 293 ? -6.192 3.013 24.357 1.00 79.69 293 GLY A N 1
ATOM 2134 C CA . GLY A 1 293 ? -6.647 2.734 25.729 1.00 79.69 293 GLY A CA 1
ATOM 2135 C C . GLY A 1 293 ? -6.545 1.262 26.151 1.00 79.69 293 GLY A C 1
ATOM 2136 O O . GLY A 1 293 ? -6.973 0.914 27.249 1.00 79.69 293 GLY A O 1
ATOM 2137 N N . ALA A 1 294 ? -5.956 0.414 25.302 1.00 81.25 294 ALA A N 1
ATOM 2138 C CA . ALA A 1 294 ? -5.566 -0.951 25.634 1.00 81.25 294 ALA A CA 1
ATOM 2139 C C . ALA A 1 294 ? -4.582 -1.003 26.814 1.00 81.25 294 ALA A C 1
ATOM 2141 O O . ALA A 1 294 ? -3.712 -0.140 26.951 1.00 81.25 294 ALA A O 1
ATOM 2142 N N . ILE A 1 295 ? -4.682 -2.056 27.626 1.00 79.62 295 ILE A N 1
ATOM 2143 C CA . ILE A 1 295 ? -3.812 -2.278 28.796 1.00 79.62 295 ILE A CA 1
ATOM 2144 C C . ILE A 1 295 ? -2.919 -3.500 28.579 1.00 79.62 295 ILE A C 1
ATOM 2146 O O . ILE A 1 295 ? -1.809 -3.550 29.100 1.00 79.62 295 ILE A O 1
ATOM 2150 N N . ALA A 1 296 ? -3.378 -4.475 27.792 1.00 78.75 296 ALA A N 1
ATOM 2151 C CA . ALA A 1 296 ? -2.692 -5.746 27.584 1.00 78.75 296 ALA A CA 1
ATOM 2152 C C . ALA A 1 296 ? -2.216 -5.933 26.133 1.00 78.75 296 ALA A C 1
ATOM 2154 O O . ALA A 1 296 ? -1.898 -7.047 25.720 1.00 78.75 296 ALA A O 1
ATOM 2155 N N . GLY A 1 297 ? -2.153 -4.845 25.357 1.00 79.62 297 GLY A N 1
ATOM 2156 C CA . GLY A 1 297 ? -1.701 -4.869 23.965 1.00 79.62 297 GLY A CA 1
ATOM 2157 C C . GLY A 1 297 ? -2.763 -5.370 22.987 1.00 79.62 297 GLY A C 1
ATOM 2158 O O . GLY A 1 297 ? -2.421 -5.975 21.974 1.00 79.62 297 GLY A O 1
ATOM 2159 N N . GLU A 1 298 ? -4.043 -5.139 23.289 1.00 81.00 298 GLU A N 1
ATOM 2160 C CA . GLU A 1 298 ? -5.158 -5.475 22.410 1.00 81.00 298 GLU A CA 1
ATOM 2161 C C . GLU A 1 298 ? -4.954 -4.946 20.979 1.00 81.00 298 GLU A C 1
ATOM 2163 O O . GLU A 1 298 ? -4.608 -3.781 20.759 1.00 81.00 298 GLU A O 1
ATOM 2168 N N . LEU A 1 299 ? -5.212 -5.816 19.999 1.00 81.56 299 LEU A N 1
ATOM 2169 C CA . LEU A 1 299 ? -5.233 -5.488 18.577 1.00 81.56 299 LEU A CA 1
ATOM 2170 C C . LEU A 1 299 ? -6.665 -5.588 18.053 1.00 81.56 299 LEU A C 1
ATOM 2172 O O . LEU A 1 299 ? -7.405 -6.498 18.425 1.00 81.56 299 LEU A O 1
ATOM 2176 N N . SER A 1 300 ? -7.023 -4.685 17.149 1.00 81.94 300 SER A N 1
ATOM 2177 C CA . SER A 1 300 ? -8.274 -4.727 16.399 1.00 81.94 300 SER A CA 1
ATOM 2178 C C . SER A 1 300 ? -7.976 -4.780 14.905 1.00 81.94 300 SER A C 1
ATOM 2180 O O . SER A 1 300 ? -7.012 -4.175 14.433 1.00 81.94 300 SER A O 1
ATOM 2182 N N . MET A 1 301 ? -8.789 -5.529 14.161 1.00 86.31 301 MET A N 1
ATOM 2183 C CA . MET A 1 301 ? -8.760 -5.496 12.701 1.00 86.31 301 MET A CA 1
ATOM 2184 C C . MET A 1 301 ? -9.604 -4.307 12.249 1.00 86.31 301 MET A C 1
ATOM 2186 O O . MET A 1 301 ? -10.829 -4.393 12.202 1.00 86.31 301 MET A O 1
ATOM 2190 N N . GLU A 1 302 ? -8.944 -3.206 11.914 1.00 87.62 302 GLU A N 1
ATOM 2191 C CA . GLU A 1 302 ? -9.590 -1.984 11.452 1.00 87.62 302 GLU A CA 1
ATOM 2192 C C . GLU A 1 302 ? -9.787 -1.995 9.939 1.00 87.62 302 GLU A C 1
ATOM 2194 O O . GLU A 1 302 ? -8.992 -2.569 9.193 1.00 87.62 302 GLU A O 1
ATOM 2199 N N . SER A 1 303 ? -10.849 -1.343 9.475 1.00 89.50 303 SER A N 1
ATOM 2200 C CA . SER A 1 303 ? -11.067 -1.139 8.045 1.00 89.50 303 SER A CA 1
ATOM 2201 C C . SER A 1 303 ? -10.108 -0.074 7.523 1.00 89.50 303 SER A C 1
ATOM 2203 O O . SER A 1 303 ? -9.896 0.965 8.154 1.00 89.50 303 SER A O 1
ATOM 2205 N N . GLY A 1 304 ? -9.563 -0.301 6.337 1.00 92.69 304 GLY A N 1
ATOM 2206 C CA . GLY A 1 304 ? -8.705 0.650 5.650 1.00 92.69 304 GLY A CA 1
ATOM 2207 C C . GLY A 1 304 ? -8.791 0.519 4.141 1.00 92.69 304 GLY A C 1
ATOM 2208 O O . GLY A 1 304 ? -9.376 -0.423 3.609 1.00 92.69 304 GLY A O 1
ATOM 2209 N N . VAL A 1 305 ? -8.178 1.471 3.450 1.00 95.38 305 VAL A N 1
ATOM 2210 C CA . VAL A 1 305 ? -8.065 1.470 1.993 1.00 95.3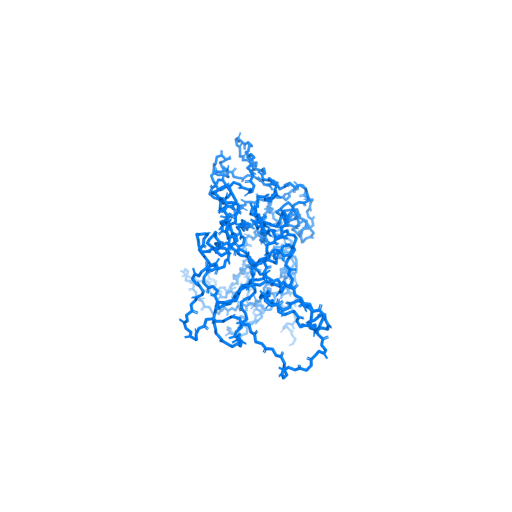8 305 VAL A CA 1
ATOM 2211 C C . VAL A 1 305 ? -6.590 1.476 1.625 1.00 95.38 305 VAL A C 1
ATOM 2213 O O . VAL A 1 305 ? -5.835 2.367 2.016 1.00 95.38 305 VAL A O 1
ATOM 2216 N N . ALA A 1 306 ? -6.177 0.468 0.864 1.00 94.38 306 ALA A N 1
ATOM 2217 C CA . ALA A 1 306 ? -4.861 0.393 0.255 1.00 94.38 306 ALA A CA 1
ATOM 2218 C C . ALA A 1 306 ? -4.911 1.013 -1.141 1.00 94.38 306 ALA A C 1
ATOM 2220 O O . ALA A 1 306 ? -5.789 0.690 -1.941 1.00 94.38 306 ALA A O 1
ATOM 2221 N N . ILE A 1 307 ? -3.958 1.889 -1.442 1.00 95.81 307 ILE A N 1
ATOM 2222 C CA . ILE A 1 307 ? -3.885 2.622 -2.700 1.00 95.81 307 ILE A CA 1
ATOM 2223 C C . ILE A 1 307 ? -2.511 2.434 -3.315 1.00 95.81 307 ILE A C 1
ATOM 2225 O O . ILE A 1 307 ? -1.509 2.888 -2.768 1.00 95.81 307 ILE A O 1
ATOM 2229 N N . ALA A 1 308 ? -2.476 1.790 -4.476 1.00 95.38 308 ALA A N 1
ATOM 2230 C CA . ALA A 1 308 ? -1.298 1.725 -5.322 1.00 95.38 308 ALA A CA 1
ATOM 2231 C C . ALA A 1 308 ? -1.413 2.784 -6.414 1.00 95.38 308 ALA A C 1
ATOM 2233 O O . ALA A 1 308 ? -2.461 2.929 -7.041 1.00 95.38 308 ALA A O 1
ATOM 2234 N N . SER A 1 309 ? -0.335 3.511 -6.670 1.00 95.00 309 SER A N 1
ATOM 2235 C CA . SER A 1 309 ? -0.323 4.555 -7.687 1.00 95.00 309 SER A CA 1
ATOM 2236 C C . SER A 1 309 ? 0.870 4.400 -8.605 1.00 95.00 309 SER A C 1
ATOM 2238 O O . SER A 1 309 ? 1.955 4.008 -8.181 1.00 95.00 309 SER A O 1
ATOM 2240 N N . MET A 1 310 ? 0.668 4.745 -9.871 1.00 91.62 310 MET A N 1
ATOM 2241 C CA . MET A 1 310 ? 1.697 4.737 -10.893 1.00 91.62 310 MET A CA 1
ATOM 2242 C C . MET A 1 310 ? 1.960 6.162 -11.361 1.00 91.62 310 MET A C 1
ATOM 2244 O O . MET A 1 310 ? 1.066 6.843 -11.862 1.00 91.62 310 MET A O 1
ATOM 2248 N N . VAL A 1 311 ? 3.210 6.601 -11.258 1.00 90.12 311 VAL A N 1
ATOM 2249 C CA . VAL A 1 311 ? 3.653 7.876 -11.817 1.00 90.12 311 VAL A CA 1
ATOM 2250 C C . VAL A 1 311 ? 4.372 7.639 -13.136 1.00 90.12 311 VAL A C 1
ATOM 2252 O O . VAL A 1 311 ? 5.184 6.718 -13.281 1.00 90.12 311 VAL A O 1
ATOM 2255 N N . LYS A 1 312 ? 4.060 8.484 -14.114 1.00 81.31 312 LYS A N 1
ATOM 2256 C CA . LYS A 1 312 ? 4.736 8.499 -15.405 1.00 81.31 312 LYS A CA 1
ATOM 2257 C C . LYS A 1 312 ? 5.088 9.929 -15.762 1.00 81.31 312 LYS A C 1
ATOM 2259 O O . LYS A 1 312 ? 4.446 10.890 -15.345 1.00 81.31 312 LYS A O 1
ATOM 2264 N N . THR A 1 313 ? 6.107 10.057 -16.584 1.00 78.25 313 THR A N 1
ATOM 2265 C CA . THR A 1 313 ? 6.408 11.315 -17.249 1.00 78.25 313 THR A CA 1
ATOM 2266 C C . THR A 1 313 ? 6.170 11.170 -18.746 1.00 78.25 313 THR A C 1
ATOM 2268 O O . THR A 1 313 ? 5.938 10.068 -19.256 1.00 78.25 313 THR A O 1
ATOM 2271 N N . GLY A 1 314 ? 6.196 12.291 -19.465 1.00 70.00 314 GLY A N 1
ATOM 2272 C CA . GLY A 1 314 ? 6.314 12.279 -20.916 1.00 70.00 314 GLY A CA 1
ATOM 2273 C C . GLY A 1 314 ? 7.570 11.527 -21.376 1.00 70.00 314 GLY A C 1
ATOM 2274 O O . GLY A 1 314 ? 8.309 10.927 -20.598 1.00 70.00 314 GLY A O 1
ATOM 2275 N N . ARG A 1 315 ? 7.853 11.547 -22.678 1.00 65.44 315 ARG A N 1
ATOM 2276 C CA . ARG A 1 315 ? 9.031 10.841 -23.197 1.00 65.44 315 ARG A CA 1
ATOM 2277 C C . ARG A 1 315 ? 10.307 11.392 -22.561 1.00 65.44 315 ARG A C 1
ATOM 2279 O O . ARG A 1 315 ? 10.670 12.548 -22.780 1.00 65.44 315 ARG A O 1
ATOM 2286 N N . VAL A 1 316 ? 11.008 10.549 -21.808 1.00 63.31 316 VAL A N 1
ATOM 2287 C CA . VAL A 1 316 ? 12.397 10.815 -21.439 1.00 63.31 316 VAL A CA 1
ATOM 2288 C C . VAL A 1 316 ? 13.232 10.650 -22.706 1.00 63.31 316 VAL A C 1
ATOM 2290 O O . VAL A 1 316 ? 12.975 9.721 -23.473 1.00 63.31 316 VAL A O 1
ATOM 2293 N N . PRO A 1 317 ? 14.211 11.526 -22.992 1.00 63.22 317 PRO A N 1
ATOM 2294 C CA . PRO A 1 317 ? 15.037 11.364 -24.176 1.00 63.22 317 PRO A CA 1
ATOM 2295 C C . PRO A 1 317 ? 15.923 10.114 -24.036 1.00 63.22 317 PRO A C 1
ATOM 2297 O O . PRO A 1 317 ? 17.086 10.220 -23.646 1.00 63.22 317 PRO A O 1
ATOM 2300 N N . VAL A 1 318 ? 15.413 8.937 -24.427 1.00 74.06 318 VAL A N 1
ATOM 2301 C CA . VAL A 1 318 ? 16.190 7.691 -24.608 1.00 74.06 318 VAL A CA 1
ATOM 2302 C C . VAL A 1 318 ? 17.423 7.942 -25.474 1.00 74.06 318 VAL A C 1
ATOM 2304 O O . VAL A 1 318 ? 18.437 7.276 -25.320 1.00 74.06 318 VAL A O 1
ATOM 2307 N N . GLN A 1 319 ? 17.396 8.987 -26.305 1.00 75.12 319 GLN A N 1
ATOM 2308 C CA . GLN A 1 319 ? 18.553 9.517 -27.022 1.00 75.12 319 GLN A CA 1
ATOM 2309 C C . GLN A 1 319 ? 19.796 9.708 -26.139 1.00 75.12 319 GLN A C 1
ATOM 2311 O O . GLN A 1 319 ? 20.891 9.374 -26.583 1.00 75.12 319 GLN A O 1
ATOM 2316 N N . LYS A 1 320 ? 19.662 10.201 -24.898 1.00 80.88 320 LYS A N 1
ATOM 2317 C CA . LYS A 1 320 ? 20.809 10.366 -23.986 1.00 80.88 320 LYS A CA 1
ATOM 2318 C C . LYS A 1 320 ? 21.398 9.014 -23.581 1.00 80.88 320 LYS A C 1
ATOM 2320 O O . LYS A 1 320 ? 22.617 8.851 -23.612 1.00 80.88 320 LYS A O 1
ATOM 2325 N N . VAL A 1 321 ? 20.542 8.044 -23.257 1.00 84.94 321 VAL A N 1
ATOM 2326 C CA . VAL A 1 321 ? 20.953 6.671 -22.921 1.00 84.94 321 VAL A CA 1
ATOM 2327 C C . VAL A 1 321 ? 21.576 5.990 -24.132 1.00 84.94 321 VAL A C 1
ATOM 2329 O O . VAL A 1 321 ? 22.668 5.450 -24.024 1.00 84.94 321 VAL A O 1
ATOM 2332 N N . ALA A 1 322 ? 20.946 6.090 -25.303 1.00 84.38 322 ALA A N 1
ATOM 2333 C CA . ALA A 1 322 ? 21.437 5.524 -26.553 1.00 84.38 322 ALA A CA 1
ATOM 2334 C C . ALA A 1 322 ? 22.811 6.092 -26.936 1.00 84.38 322 ALA A C 1
ATOM 2336 O O . ALA A 1 322 ? 23.731 5.331 -27.217 1.00 84.38 322 ALA A O 1
ATOM 2337 N N . GLN A 1 323 ? 23.002 7.415 -26.875 1.00 85.31 323 GLN A N 1
ATOM 2338 C CA . GLN A 1 323 ? 24.302 8.041 -27.144 1.00 85.31 323 GLN A CA 1
ATOM 2339 C C . GLN A 1 323 ? 25.381 7.586 -26.153 1.00 85.31 323 GLN A C 1
ATOM 2341 O O . GLN A 1 323 ? 26.525 7.349 -26.545 1.00 85.31 323 GLN A O 1
ATOM 2346 N N . ALA A 1 324 ? 25.040 7.464 -24.869 1.00 87.06 324 ALA A N 1
ATOM 2347 C CA . ALA A 1 324 ? 25.970 6.987 -23.851 1.00 87.06 324 ALA A CA 1
ATOM 2348 C C . ALA A 1 324 ? 26.296 5.490 -24.019 1.00 87.06 324 ALA A C 1
ATOM 2350 O O . ALA A 1 324 ? 27.459 5.104 -23.896 1.00 87.06 324 ALA A O 1
ATOM 2351 N N . ALA A 1 325 ? 25.303 4.669 -24.369 1.00 86.19 325 ALA A N 1
ATOM 2352 C CA . ALA A 1 325 ? 25.457 3.246 -24.647 1.00 86.19 325 ALA A CA 1
ATOM 2353 C C . ALA A 1 325 ? 26.328 3.005 -25.886 1.00 86.19 325 ALA A C 1
ATOM 2355 O O . ALA A 1 325 ? 27.244 2.191 -25.822 1.00 86.19 325 ALA A O 1
ATOM 2356 N N . VAL A 1 326 ? 26.127 3.764 -26.971 1.00 84.69 326 VAL A N 1
ATOM 2357 C CA . VAL A 1 326 ? 26.974 3.702 -28.175 1.00 84.69 326 VAL A CA 1
ATOM 2358 C C . VAL A 1 326 ? 28.422 4.059 -27.839 1.00 84.69 326 VAL A C 1
ATOM 2360 O O . VAL A 1 326 ? 29.326 3.296 -28.162 1.00 84.69 326 VAL A O 1
ATOM 2363 N N . LYS A 1 327 ? 28.662 5.150 -27.100 1.00 85.75 327 LYS A N 1
ATOM 2364 C CA . LYS A 1 327 ? 30.023 5.516 -26.661 1.00 85.75 327 LYS A CA 1
ATOM 2365 C C . LYS A 1 327 ? 30.671 4.438 -25.789 1.00 85.75 327 LYS A C 1
ATOM 2367 O O . LYS A 1 327 ? 31.881 4.223 -25.866 1.00 85.75 327 LYS A O 1
ATOM 2372 N N . ALA A 1 328 ? 29.899 3.790 -24.917 1.00 83.81 328 ALA A N 1
ATOM 2373 C CA . ALA A 1 328 ? 30.393 2.689 -24.096 1.00 83.81 328 ALA A CA 1
ATOM 2374 C C . ALA A 1 328 ? 30.728 1.461 -24.957 1.00 83.81 328 ALA A C 1
ATOM 2376 O O . ALA A 1 328 ? 31.785 0.859 -24.773 1.00 83.81 328 ALA A O 1
ATOM 2377 N N . PHE A 1 329 ? 29.871 1.142 -25.925 1.00 83.00 329 PHE A N 1
ATOM 2378 C CA . PHE A 1 329 ? 30.049 0.051 -26.874 1.00 83.00 329 PHE A CA 1
ATOM 2379 C C . PHE A 1 329 ? 31.286 0.243 -27.765 1.00 83.00 329 PHE A C 1
ATOM 2381 O O . PHE A 1 329 ? 32.117 -0.657 -27.859 1.00 83.00 329 PHE A O 1
ATOM 2388 N N . GLU A 1 330 ? 31.483 1.434 -28.338 1.00 82.50 330 GLU A N 1
ATOM 2389 C CA . GLU A 1 330 ? 32.668 1.768 -29.145 1.00 82.50 330 GLU A CA 1
ATOM 2390 C C . GLU A 1 330 ? 33.967 1.569 -28.353 1.00 82.50 330 GLU A C 1
ATOM 2392 O O . GLU A 1 330 ? 34.932 0.984 -28.851 1.00 82.50 330 GLU A O 1
ATOM 2397 N N . LYS A 1 331 ? 33.990 1.986 -27.080 1.00 80.12 331 LYS A N 1
ATOM 2398 C CA . LYS A 1 331 ? 35.146 1.764 -26.197 1.00 80.12 331 LYS A CA 1
ATOM 2399 C C . LYS A 1 331 ? 35.440 0.279 -25.994 1.00 80.12 331 LYS A C 1
ATOM 2401 O O . LYS A 1 331 ? 36.607 -0.104 -26.011 1.00 80.12 331 LYS A O 1
ATOM 2406 N N . MET A 1 332 ? 34.413 -0.554 -25.837 1.00 75.62 332 MET A N 1
ATOM 2407 C CA . MET A 1 332 ? 34.583 -2.004 -25.694 1.00 75.62 332 MET A CA 1
ATOM 2408 C C . MET A 1 332 ? 35.100 -2.642 -26.981 1.00 75.62 332 MET A C 1
ATOM 2410 O O . MET A 1 332 ? 36.047 -3.420 -26.931 1.00 75.62 332 MET A O 1
ATOM 2414 N N . ALA A 1 333 ? 34.550 -2.259 -28.135 1.00 73.69 333 ALA A N 1
ATOM 2415 C CA . ALA A 1 333 ? 35.018 -2.740 -29.433 1.00 73.69 333 ALA A CA 1
ATOM 2416 C C . ALA A 1 333 ? 36.483 -2.346 -29.715 1.00 73.69 333 ALA A C 1
ATOM 2418 O O . ALA A 1 333 ? 37.198 -3.065 -30.412 1.00 73.69 333 ALA A O 1
ATOM 2419 N N . THR A 1 334 ? 36.949 -1.228 -29.146 1.00 67.44 334 THR A N 1
ATOM 2420 C CA . THR A 1 334 ? 38.336 -0.756 -29.291 1.00 67.44 334 THR A CA 1
ATOM 2421 C C . THR A 1 334 ? 39.302 -1.450 -28.317 1.00 67.44 334 THR A C 1
ATOM 2423 O O . THR A 1 334 ? 40.441 -1.715 -28.686 1.00 67.44 334 THR A O 1
ATOM 2426 N N . GLN A 1 335 ? 38.864 -1.795 -27.096 1.00 58.53 335 GLN A N 1
ATOM 2427 C CA . GLN A 1 335 ? 39.694 -2.477 -26.083 1.00 58.53 335 GLN A CA 1
ATOM 2428 C C . GLN A 1 335 ? 40.000 -3.951 -26.401 1.00 58.53 335 GLN A C 1
ATOM 2430 O O . GLN A 1 335 ? 40.951 -4.496 -25.854 1.00 58.53 335 GLN A O 1
ATOM 2435 N N . VAL A 1 336 ? 39.230 -4.589 -27.288 1.00 51.53 336 VAL A N 1
ATOM 2436 C CA . VAL A 1 336 ? 39.418 -5.996 -27.700 1.00 51.53 336 VAL A CA 1
ATOM 2437 C C . VAL A 1 336 ? 40.481 -6.152 -28.809 1.00 51.53 336 VAL A C 1
ATOM 2439 O O . VAL A 1 336 ? 40.866 -7.266 -29.140 1.00 51.53 336 VAL A O 1
ATOM 2442 N N . LYS A 1 337 ? 41.009 -5.053 -29.373 1.00 41.47 337 LYS A N 1
ATOM 2443 C CA . LYS A 1 337 ? 42.014 -5.060 -30.460 1.00 41.47 337 LYS A CA 1
ATOM 2444 C C . LYS A 1 337 ? 43.490 -5.086 -29.995 1.00 41.47 337 LYS A C 1
ATOM 2446 O O . LYS A 1 337 ? 44.336 -4.534 -30.698 1.00 41.47 337 LYS A O 1
ATOM 2451 N N . ALA A 1 338 ? 43.810 -5.686 -28.847 1.00 32.16 338 ALA A N 1
ATOM 2452 C CA . ALA A 1 338 ? 45.193 -5.837 -28.364 1.00 32.16 338 ALA A CA 1
ATOM 2453 C C . ALA A 1 338 ? 45.687 -7.282 -28.487 1.00 32.16 338 ALA A C 1
ATOM 2455 O O . ALA A 1 338 ? 44.925 -8.187 -28.086 1.00 32.16 338 ALA A O 1
#

Secondary structure (DSSP, 8-state):
---EEEEEEEE-SSEEEEEEEEEETTEEEEEEEEEEEPPSSTTSTTHHHHHHHHHHHHHHHHT--GGGEEEEEE-----EEEEEEEEE-EEEEE-TT-EE----SS----S----EEEETTTGGGSPTT--EEEEPPTTS-GGG-----PPTT----STTSHHHHHHHHT--HHHHHHTHHHHHHTTT-S--EE---SS--EEEEE----EEEEEESS-EEEEEGGG-HHHHHHHHHHH-SEEEEEEPTTSHHHHHHHHHHHHHHHHHT--GGG-EEEEEEEEEEEEEEEPBT-SS--EEEEEEEEEEEEEE-S---HHHHHHHHHHHHHHHHHHT--

Radius of gyration: 32.66 Å; Cα contacts (8 Å, |Δi|>4): 709; chains: 1; bounding box: 77×46×103 Å

Foldseek 3Di:
DDWAKAWEWEFDQFKIKIWIWTDDPNDIHTQFMFIDTQQFFGLDLRRLVRVLVRVVVRCVSSVHALLRHPYYHYDQDWTKDKDKFKDFFKAKAWPPLQKAAQQDPDADDADDFAFDEDEPVCVVVDDPPGGYDYDYDPPDDPPDDHDHFADPPDADDQLLQLVSVCVRVVDDPVVSVQCNVRSPSRPPGGDMDGHDDPDTGIDMDTDFQFWKWFQAPPDIFIDGQSVAQVRVVVRNVVSPQTPAMATDPPHRVNVNRLVSLVVVCVSLVHDSVQKGWRDKGKHKAFDWDFHHSHDPRDTDRTIMIMMMTMITGPRRPSVVNVVSSVVVSVVSSVVVPD

Mean predicted aligned error: 12.28 Å

Nearest PDB structures (foldseek):
  1nbw-assembly1_A  TM=9.334E-01  e=1.678E-37  Klebsiella pneumoniae
  2d0p-assembly1_C  TM=9.475E-01  e=5.259E-36  Klebsiella oxytoca
  2j4r-assembly2_B  TM=6.306E-01  e=5.635E-04  Aquifex aeolicus
  1t6c-assembly1_A  TM=6.365E-01  e=1.812E-03  Aquifex aeolicus VF5
  2v7y-assembly1_A  TM=7.203E-01  e=1.666E-02  Geobacillus kaustophilus HTA426

Solvent-accessible surface area (backbone atoms only — not comparable to full-atom values): 18415 Å² total; per-residue (Å²): 122,80,69,39,32,34,34,43,34,44,67,38,74,62,40,18,36,25,40,35,30,42,40,36,89,96,44,78,44,82,60,32,62,29,70,32,64,36,30,64,59,38,53,30,67,52,30,42,61,22,51,53,51,14,46,49,53,18,27,60,74,50,74,49,58,66,73,59,50,73,46,78,47,72,62,90,39,64,42,70,52,72,53,75,31,67,42,59,31,37,46,54,35,38,32,81,62,21,55,47,66,55,46,69,95,80,66,57,66,58,61,86,81,75,52,49,80,39,46,62,87,53,52,85,79,57,67,90,95,63,55,68,40,75,44,79,64,93,90,63,76,78,93,77,79,84,52,50,15,41,58,92,96,45,54,46,64,47,65,32,26,36,68,39,44,23,64,76,69,69,48,52,78,69,57,29,58,58,43,33,51,50,7,57,77,35,56,80,27,36,36,69,47,80,48,94,52,97,80,39,41,48,45,79,46,80,36,91,45,50,39,39,37,33,36,21,79,84,35,76,32,76,37,49,51,68,67,37,21,68,54,43,52,51,40,45,56,71,13,48,63,61,58,29,56,47,41,35,86,92,28,61,55,18,47,45,53,51,47,50,30,49,56,50,17,66,68,67,75,46,61,53,90,66,43,30,33,57,47,75,48,57,39,71,41,76,42,83,40,75,35,46,56,51,84,71,75,26,70,41,77,26,48,25,35,34,38,38,38,32,34,34,54,67,85,52,64,41,62,59,30,50,54,52,37,51,55,52,48,54,51,52,36,58,69,69,76,117

pLDDT: mean 83.53, std 12.33, range [32.16, 98.0]

Sequence (338 aa):
MDSRIIAGVDIGNSSTEVALACVGNGRVEFLSQYLVKTTGVKGTVDNVLGIRQALKEAAGMAGVSFSEIAALYLNDAVPVIGDLAMDVISETVITESSMIGHNPDTPGGTGLGIGTTVQLDELPDTCDGQDYIVVIPEGTDYEWAAVEVALPGHVIRTLSNPYGLATVFGLTPEETKRIAPIARALVGNRSAVVIRTPQGEVIERKVEAGRITFHGQRNKVEVSINDGADIIMQGMERAGQLLDAVGEAGTNVGGMLNGLRQNLADATGQPFDAITIGDLLAVDAMIPVSVSGAIAGELSMESGVAIASMVKTGRVPVQKVAQAAVKAFEKMATQVKA